Protein AF-A0A534PLH7-F1 (afdb_monomer)

Nearest PDB structures (foldseek):
  4xcm-assembly1_B  TM=9.701E-01  e=9.959E-03  Thermus thermophilus HB8
  4uz3-assembly3_C  TM=9.763E-01  e=3.240E-02  Thermus thermophilus HB8
  5c8q-assembly1_B  TM=9.639E-01  e=6.199E-02  Pyricularia oryzae
  4uz3-assembly2_B  TM=9.711E-01  e=1.186E-01  Thermus thermophilus HB8
  4xcm-assembly1_A  TM=8.291E-01  e=6.199E-02  Thermus thermophilus HB8

Sequence (311 aa):
MLLLLLAAIYSSDISDQELQLRWEKDPASLGSISLGFVDRGRVINAVQMPEGDAWICTRPHLCWGTQETVDALTAAFRAVRAQFPKSSPARLSQIGKREGGWLPPHRSHQAGRDADIGFFWKRDDNEPPPVRRSGFLDVPRTWALIRALIAVSDVQVILVDRGIQKVLRRYALRLGEDPAWVERVFGDRKPALIQHEEHHRDHLHVRFYAPRSQEMALRIQPLLPLRPEQNLALHKVRRGETLGRIARLYRSAAATIRQINHLRGSFLAAGQQLLVPLRGECATCALPPPLVVPPRLLPPPTAHVASLSTR

Secondary structure (DSSP, 8-state):
-----PPPSSSTTS-HHHHHHHHHH-GGGG--EEEEETTEEEEESPEEPPP-SSEEESSGGGBEE-HHHHHHHHHHHHHHHHH-TTSPPEEEEE-B-TTB--BTTBSS-SSS-EEEEEPPBTT-SSPPPSS--GGGB-HHHHHHHHHHHHHHS-EEEEEE-HHHHHHHHHHHHHTT--HHHHHHHH-SSSS-SEEE-TT-SSEEEEEE--HHHHHHHHHHGGGGGG-GGGGEEEEEPPTT--HHHHHHHTT--HHHHHHHTT-SSS---TT-EEEEE--SSSSS--PPPP-PPPPP-PPPPPHHHHTTS--

pLDDT: mean 87.15, std 14.46, range [31.84, 98.81]

Structure (mmCIF, N/CA/C/O backbone):
data_AF-A0A534PLH7-F1
#
_entry.id   AF-A0A534PLH7-F1
#
loop_
_atom_site.group_PDB
_atom_site.id
_atom_site.type_symbol
_atom_site.label_atom_id
_atom_site.label_alt_id
_atom_site.label_comp_id
_atom_site.label_asym_id
_atom_site.label_entity_id
_atom_site.label_seq_id
_atom_site.pdbx_PDB_ins_code
_atom_site.Cartn_x
_atom_site.Cartn_y
_atom_site.Cartn_z
_atom_site.occupancy
_atom_site.B_iso_or_equiv
_atom_site.auth_seq_id
_atom_site.auth_comp_id
_atom_site.auth_asym_id
_atom_site.auth_atom_id
_atom_site.pdbx_PDB_model_num
ATOM 1 N N . MET A 1 1 ? -33.775 6.206 2.410 1.00 31.84 1 MET A N 1
ATOM 2 C CA . MET A 1 1 ? -33.072 6.275 1.113 1.00 31.84 1 MET A CA 1
ATOM 3 C C . MET A 1 1 ? -32.375 4.939 0.934 1.00 31.84 1 MET A C 1
ATOM 5 O O . MET A 1 1 ? -31.450 4.647 1.678 1.00 31.84 1 MET A O 1
ATOM 9 N N . LEU A 1 2 ? -32.950 4.075 0.101 1.00 32.97 2 LEU A N 1
ATOM 10 C CA . LEU A 1 2 ? -32.553 2.679 -0.066 1.00 32.97 2 LEU A CA 1
ATOM 11 C C . LEU A 1 2 ? -31.164 2.657 -0.730 1.00 32.97 2 LEU A C 1
ATOM 13 O O . LEU A 1 2 ? -31.059 2.907 -1.929 1.00 32.97 2 LEU A O 1
ATOM 17 N N . LEU A 1 3 ? -30.090 2.449 0.041 1.00 38.00 3 LEU A N 1
ATOM 18 C CA . LEU A 1 3 ? -28.810 2.081 -0.558 1.00 38.00 3 LEU A CA 1
ATOM 19 C C . LEU A 1 3 ? -29.044 0.724 -1.220 1.00 38.00 3 LEU A C 1
ATOM 21 O O . LEU A 1 3 ? -29.293 -0.262 -0.529 1.00 38.00 3 LEU A O 1
ATOM 25 N N . LEU A 1 4 ? -28.996 0.685 -2.550 1.00 39.00 4 LEU A N 1
ATOM 26 C CA . LEU A 1 4 ? -28.744 -0.549 -3.279 1.00 39.00 4 LEU A CA 1
ATOM 27 C C . LEU A 1 4 ? -27.462 -1.149 -2.690 1.00 39.00 4 LEU A C 1
ATOM 29 O O . LEU A 1 4 ? -26.365 -0.650 -2.942 1.00 39.00 4 LEU A O 1
ATOM 33 N N . LEU A 1 5 ? -27.623 -2.167 -1.845 1.00 48.97 5 LEU A N 1
ATOM 34 C CA . LEU A 1 5 ? -26.553 -3.056 -1.421 1.00 48.97 5 LEU A CA 1
ATOM 35 C C . LEU A 1 5 ? -26.023 -3.710 -2.696 1.00 48.97 5 LEU A C 1
ATOM 37 O O . LEU A 1 5 ? -26.590 -4.680 -3.192 1.00 48.97 5 LEU A O 1
ATOM 41 N N . LEU A 1 6 ? -24.969 -3.133 -3.272 1.00 58.25 6 LEU A N 1
ATOM 42 C CA . LEU A 1 6 ? -24.122 -3.871 -4.196 1.00 58.25 6 LEU A CA 1
ATOM 43 C C . LEU A 1 6 ? -23.694 -5.137 -3.452 1.00 58.25 6 LEU A C 1
ATOM 45 O O . LEU A 1 6 ? -23.152 -5.046 -2.350 1.00 58.25 6 LEU A O 1
ATOM 49 N N . ALA A 1 7 ? -24.023 -6.299 -4.017 1.00 68.75 7 ALA A N 1
ATOM 50 C CA . ALA A 1 7 ? -23.641 -7.582 -3.448 1.00 68.75 7 ALA A CA 1
ATOM 51 C C . ALA A 1 7 ? -22.129 -7.597 -3.190 1.00 68.75 7 ALA A C 1
ATOM 53 O O . ALA A 1 7 ? -21.362 -7.086 -4.008 1.00 68.75 7 ALA A O 1
ATOM 54 N N . ALA A 1 8 ? -21.713 -8.168 -2.058 1.00 78.12 8 ALA A N 1
ATOM 55 C CA . ALA A 1 8 ? -20.302 -8.336 -1.736 1.00 78.12 8 ALA A CA 1
ATOM 56 C C . ALA A 1 8 ? -19.601 -9.114 -2.863 1.00 78.12 8 ALA A C 1
ATOM 58 O O . ALA A 1 8 ? -20.041 -10.201 -3.234 1.00 78.12 8 ALA A O 1
ATOM 59 N N . ILE A 1 9 ? -18.529 -8.554 -3.419 1.00 89.88 9 ILE A N 1
ATOM 60 C CA . ILE A 1 9 ? -17.740 -9.142 -4.508 1.00 89.88 9 ILE A CA 1
ATOM 61 C C . ILE A 1 9 ? -16.478 -9.792 -3.941 1.00 89.88 9 ILE A C 1
ATOM 63 O O . ILE A 1 9 ? -16.111 -10.896 -4.336 1.00 89.88 9 ILE A O 1
ATOM 67 N N . TYR A 1 10 ? -15.815 -9.116 -3.003 1.00 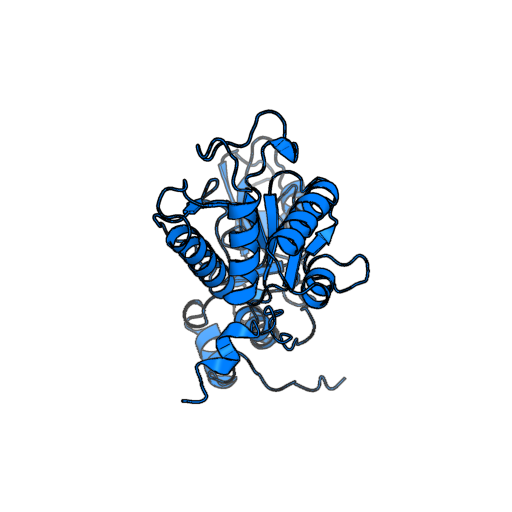93.38 10 TYR A N 1
ATOM 68 C CA . TYR A 1 10 ? -14.485 -9.478 -2.496 1.00 93.38 10 TYR A CA 1
ATOM 69 C C . TYR A 1 10 ? -14.510 -10.204 -1.144 1.00 93.38 10 TYR A C 1
ATOM 71 O O . TYR A 1 10 ? -13.478 -10.693 -0.676 1.00 93.38 10 TYR A O 1
ATOM 79 N N . SER A 1 11 ? -15.678 -10.252 -0.511 1.00 93.31 11 SER A N 1
ATOM 80 C CA . SER A 1 11 ? -15.950 -10.874 0.785 1.00 93.31 11 SER A CA 1
ATOM 81 C C . SER A 1 11 ? -17.203 -11.761 0.755 1.00 93.31 11 SER A C 1
ATOM 83 O O . SER A 1 11 ? -17.805 -12.034 1.789 1.00 93.31 11 SER A O 1
ATOM 85 N N . SER A 1 12 ? -17.624 -12.216 -0.428 1.00 92.56 12 SER A N 1
ATOM 86 C CA . SER A 1 12 ? -18.791 -13.097 -0.602 1.00 92.56 12 SER A CA 1
ATOM 87 C C . SER A 1 12 ? -18.647 -14.466 0.073 1.00 92.56 12 SER A C 1
ATOM 89 O O . SER A 1 12 ? -19.645 -15.142 0.303 1.00 92.56 12 SER A O 1
ATOM 91 N N . ASP A 1 13 ? -17.426 -14.859 0.436 1.00 94.50 13 ASP A N 1
ATOM 92 C CA . ASP A 1 13 ? -17.107 -16.076 1.187 1.00 94.50 13 ASP A CA 1
ATOM 93 C C . ASP A 1 13 ? -17.583 -16.053 2.650 1.00 94.50 13 ASP A C 1
ATOM 95 O O . ASP A 1 13 ? -17.627 -17.102 3.291 1.00 94.50 13 ASP A O 1
ATOM 99 N N . ILE A 1 14 ? -17.962 -14.887 3.187 1.00 94.50 14 ILE A N 1
ATOM 100 C CA . ILE A 1 14 ? -18.556 -14.754 4.522 1.00 94.50 14 ILE A CA 1
ATOM 101 C C . ILE A 1 14 ? -19.962 -14.158 4.413 1.00 94.50 14 ILE A C 1
ATOM 103 O O . ILE A 1 14 ? -20.141 -13.087 3.835 1.00 94.50 14 ILE A O 1
ATOM 107 N N . SER A 1 15 ? -20.971 -14.828 4.976 1.00 95.06 15 SER A N 1
ATOM 108 C CA . SER A 1 15 ? -22.346 -14.305 5.035 1.00 95.06 15 SER A CA 1
ATOM 109 C C . SER A 1 15 ? -22.459 -13.147 6.033 1.00 95.06 15 SER A C 1
ATOM 111 O O . SER A 1 15 ? -21.617 -13.009 6.916 1.00 95.06 15 SER A O 1
ATOM 113 N N . ASP A 1 16 ? -23.499 -12.314 5.939 1.00 92.81 16 ASP A N 1
ATOM 114 C CA . ASP A 1 16 ? -23.687 -11.202 6.890 1.00 92.81 16 ASP A CA 1
ATOM 115 C C . ASP A 1 16 ? -23.931 -11.687 8.329 1.00 92.81 16 ASP A C 1
ATOM 117 O O . ASP A 1 16 ? -23.465 -11.061 9.281 1.00 92.81 16 ASP A O 1
ATOM 121 N N . GLN A 1 17 ? -24.587 -12.841 8.498 1.00 95.06 17 GLN A N 1
ATOM 122 C CA . GLN A 1 17 ? -24.782 -13.461 9.811 1.00 95.06 17 GLN A CA 1
ATOM 123 C C . GLN A 1 17 ? -23.453 -13.932 10.418 1.00 95.06 17 GLN A C 1
ATOM 125 O O . GLN A 1 17 ? -23.183 -13.677 11.591 1.00 95.06 17 GLN A O 1
ATOM 130 N N . GLU A 1 18 ? -22.609 -14.594 9.623 1.00 96.62 18 GLU A N 1
ATOM 131 C CA . GLU A 1 18 ? -21.290 -15.052 10.070 1.00 96.62 18 GLU A CA 1
ATOM 132 C C . GLU A 1 18 ? -20.345 -13.871 10.329 1.00 96.62 18 GLU A C 1
ATOM 134 O O . GLU A 1 18 ? -19.607 -13.862 11.312 1.00 96.62 18 GLU A O 1
ATOM 139 N N . LEU A 1 19 ? -20.403 -12.838 9.484 1.00 95.81 19 LEU A N 1
ATOM 140 C CA . LEU A 1 19 ? -19.682 -11.582 9.668 1.00 95.81 19 LEU A CA 1
ATOM 141 C C . LEU A 1 19 ? -20.028 -10.941 11.013 1.00 95.81 19 LEU A C 1
ATOM 143 O O . LEU A 1 19 ? -19.122 -10.584 11.767 1.00 95.81 19 LEU A O 1
ATOM 147 N N . GLN A 1 20 ? -21.321 -10.825 11.329 1.00 95.38 20 GLN A N 1
ATOM 148 C CA . GLN A 1 20 ? -21.764 -10.292 12.612 1.00 95.38 20 GLN A CA 1
ATOM 149 C C . GLN A 1 20 ? -21.283 -11.159 13.778 1.00 95.38 20 GLN A C 1
ATOM 151 O O . GLN A 1 20 ? -20.716 -10.628 14.732 1.00 95.38 20 GLN A O 1
ATOM 156 N N . LEU A 1 21 ? -21.429 -12.484 13.682 1.00 96.31 21 LEU A N 1
ATOM 157 C CA . LEU A 1 21 ? -20.971 -13.413 14.715 1.00 96.31 21 LEU A CA 1
ATOM 158 C C . LEU A 1 21 ? -19.468 -13.265 14.994 1.00 96.31 21 LEU A C 1
ATOM 160 O O . LEU A 1 21 ? -19.057 -13.180 16.155 1.00 96.31 21 LEU A O 1
ATOM 164 N N . ARG A 1 22 ? -18.642 -13.203 13.944 1.00 96.50 22 ARG A N 1
ATOM 165 C CA . ARG A 1 22 ? -17.193 -12.997 14.071 1.00 96.50 22 ARG A CA 1
ATOM 166 C C . ARG A 1 22 ? -16.869 -11.616 14.612 1.00 96.50 22 ARG A C 1
ATOM 168 O O . ARG A 1 22 ? -16.046 -11.509 15.509 1.00 96.50 22 ARG A O 1
ATOM 175 N N . TRP A 1 23 ? -17.543 -10.563 14.161 1.00 94.00 23 TRP A N 1
ATOM 176 C CA . TRP A 1 23 ? -17.351 -9.223 14.718 1.00 94.00 23 TRP A CA 1
ATOM 177 C C . TRP A 1 23 ? -17.669 -9.164 16.222 1.00 94.00 23 TRP A C 1
ATOM 179 O O . TRP A 1 23 ? -16.956 -8.538 17.008 1.00 94.00 23 TRP A O 1
ATOM 189 N N . GLU A 1 24 ? -18.712 -9.859 16.663 1.00 91.81 24 GLU A N 1
ATOM 190 C CA . GLU A 1 24 ? -19.095 -9.904 18.071 1.00 91.81 24 GLU A CA 1
ATOM 191 C C . GLU A 1 24 ? -18.182 -10.791 18.915 1.00 91.81 24 GLU A C 1
ATOM 193 O O . GLU A 1 24 ? -17.938 -10.456 20.070 1.00 91.81 24 GLU A O 1
ATOM 198 N N . LYS A 1 25 ? -17.632 -11.887 18.381 1.00 94.50 25 LYS A N 1
ATOM 199 C CA . LYS A 1 25 ? -16.888 -12.877 19.184 1.00 94.50 25 LYS A CA 1
ATOM 200 C C . LYS A 1 25 ? -15.381 -12.873 18.955 1.00 94.50 25 LYS A C 1
ATOM 202 O O . LYS A 1 25 ? -14.629 -12.904 19.923 1.00 94.50 25 LYS A O 1
ATOM 207 N N . ASP A 1 26 ? -14.949 -12.786 17.705 1.00 94.88 26 ASP A N 1
ATOM 208 C CA . ASP A 1 26 ? -13.546 -12.851 17.296 1.00 94.88 26 ASP A CA 1
ATOM 209 C C . ASP A 1 26 ? -13.268 -11.934 16.084 1.00 94.88 26 ASP A C 1
ATOM 211 O O . ASP A 1 26 ? -13.144 -12.407 14.948 1.00 94.88 26 ASP A O 1
ATOM 215 N N . 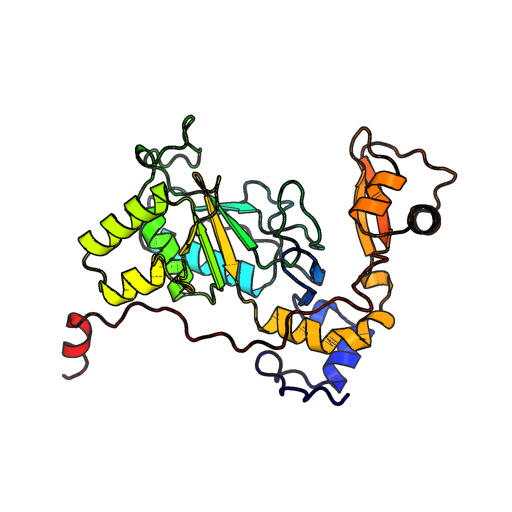PRO A 1 27 ? -13.163 -10.605 16.290 1.00 92.12 27 PRO A N 1
ATOM 216 C CA . PRO A 1 27 ? -12.892 -9.665 15.207 1.00 92.12 27 PRO A CA 1
ATOM 217 C C . PRO A 1 27 ? -11.588 -9.950 14.459 1.00 92.12 27 PRO A C 1
ATOM 219 O O . PRO A 1 27 ? -11.462 -9.546 13.305 1.00 92.12 27 PRO A O 1
ATOM 222 N N . ALA A 1 28 ? -10.608 -10.606 15.092 1.00 93.38 28 ALA A N 1
ATOM 223 C CA . ALA A 1 28 ? -9.317 -10.901 14.475 1.00 93.38 28 ALA A CA 1
ATOM 224 C C . ALA A 1 28 ? -9.461 -11.887 13.303 1.00 93.38 28 ALA A C 1
ATOM 226 O O . ALA A 1 28 ? -8.759 -11.755 12.299 1.00 93.38 28 ALA A O 1
ATOM 227 N N . SER A 1 29 ? -10.430 -12.805 13.382 1.00 95.88 29 SER A N 1
ATOM 228 C CA . SER A 1 29 ? -10.745 -13.774 12.321 1.00 95.88 29 SER A CA 1
ATOM 229 C C . SER A 1 29 ? -11.250 -13.157 11.008 1.00 95.88 29 SER A C 1
ATOM 231 O O . SER A 1 29 ? -11.294 -13.842 9.985 1.00 95.88 29 SER A O 1
ATOM 233 N N . LEU A 1 30 ? -11.627 -11.873 11.006 1.00 96.00 30 LEU A N 1
ATOM 234 C CA . LEU A 1 30 ? -12.085 -11.158 9.808 1.00 96.00 30 LEU A CA 1
ATOM 235 C C . LEU A 1 30 ? -10.931 -10.666 8.918 1.00 96.00 30 LEU A C 1
ATOM 237 O O . LEU A 1 30 ? -11.177 -10.156 7.825 1.00 96.00 30 LEU A O 1
ATOM 241 N N . GLY A 1 31 ? -9.680 -10.827 9.362 1.00 96.81 31 GLY A N 1
ATOM 242 C CA . GLY A 1 31 ? -8.509 -10.297 8.665 1.00 96.81 31 GLY A CA 1
ATOM 243 C C . GLY A 1 31 ? -8.432 -8.772 8.743 1.00 96.81 31 GLY A C 1
ATOM 244 O O . GLY A 1 31 ? -9.148 -8.140 9.524 1.00 96.81 31 GLY A O 1
ATOM 245 N N . SER A 1 32 ? -7.528 -8.171 7.967 1.00 97.81 32 SER A N 1
ATOM 246 C CA . SER A 1 32 ? -7.351 -6.717 7.964 1.00 97.81 32 SER A CA 1
ATOM 247 C C . SER A 1 32 ? -8.554 -5.987 7.375 1.00 97.81 32 SER A C 1
ATOM 249 O O . SER A 1 32 ? -9.152 -6.439 6.403 1.00 97.81 32 SER A O 1
ATOM 251 N N . ILE A 1 33 ? -8.876 -4.819 7.929 1.00 95.81 33 ILE A N 1
ATOM 252 C CA . ILE A 1 33 ? -10.022 -4.009 7.509 1.00 95.81 33 ILE A CA 1
ATOM 253 C C . ILE A 1 33 ? -9.578 -2.554 7.362 1.00 95.81 33 ILE A C 1
ATOM 255 O O . ILE A 1 33 ? -9.087 -1.948 8.316 1.00 95.81 33 ILE A O 1
ATOM 259 N N . SER A 1 34 ? -9.767 -1.983 6.171 1.00 95.00 34 SER A N 1
ATOM 260 C CA . SER A 1 34 ? -9.401 -0.601 5.829 1.00 95.00 34 SER A CA 1
ATOM 261 C C . SER A 1 34 ? -10.629 0.299 5.952 1.00 95.00 34 SER A C 1
ATOM 263 O O . SER A 1 34 ? -11.377 0.472 4.990 1.00 95.00 34 SER A O 1
ATOM 265 N N . LEU A 1 35 ? -10.826 0.906 7.119 1.00 89.31 35 LEU A N 1
ATOM 266 C CA . LEU A 1 35 ? -11.954 1.800 7.383 1.00 89.31 35 LEU A CA 1
ATOM 267 C C . LEU A 1 35 ? -11.656 3.231 6.921 1.0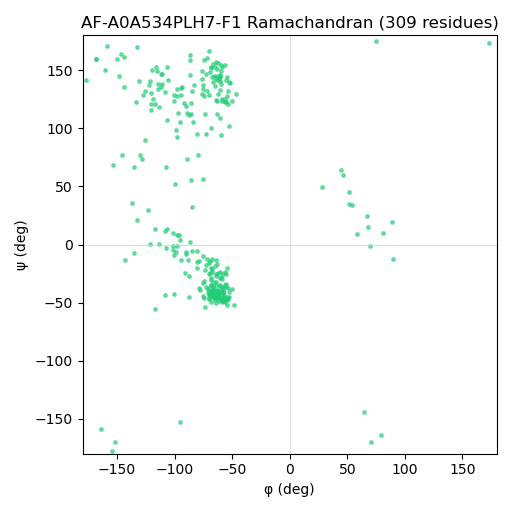0 89.31 35 LEU A C 1
ATOM 269 O O . LEU A 1 35 ? -10.636 3.816 7.290 1.00 89.31 35 LEU A O 1
ATOM 273 N N . GLY A 1 36 ? -12.602 3.820 6.191 1.00 86.75 36 GLY A N 1
ATOM 274 C CA . GLY A 1 36 ? -12.556 5.217 5.761 1.00 86.75 36 GLY A CA 1
ATOM 275 C C . GLY A 1 36 ? -11.651 5.471 4.557 1.00 86.75 36 GLY A C 1
ATOM 276 O O . GLY A 1 36 ? -11.267 4.569 3.807 1.00 86.75 36 GLY A O 1
ATOM 277 N N . PHE A 1 37 ? -11.324 6.743 4.357 1.00 87.19 37 PHE A N 1
ATOM 278 C CA . PHE A 1 37 ? -10.446 7.179 3.278 1.00 87.19 37 PHE A CA 1
ATOM 279 C C . PHE A 1 37 ? -8.978 7.108 3.701 1.00 87.19 37 PHE A C 1
ATOM 281 O O . PHE A 1 37 ? -8.631 7.174 4.875 1.00 87.19 37 PHE A O 1
ATOM 288 N N . VAL A 1 38 ? -8.080 7.054 2.724 1.00 89.38 38 VAL A N 1
ATOM 289 C CA . VAL A 1 38 ? -6.623 7.090 2.943 1.00 89.38 38 VAL A CA 1
ATOM 290 C C . VAL A 1 38 ? -6.121 8.299 3.739 1.00 89.38 38 VAL A C 1
ATOM 292 O O . VAL A 1 38 ? -5.082 8.195 4.385 1.00 89.38 38 VAL A O 1
ATOM 295 N N . ASP A 1 39 ? -6.848 9.420 3.721 1.00 84.25 39 ASP A N 1
ATOM 296 C CA . ASP A 1 39 ? -6.557 10.681 4.419 1.00 84.25 39 ASP A CA 1
ATOM 297 C C . ASP A 1 39 ? -7.478 10.955 5.626 1.00 84.25 39 ASP A C 1
ATOM 299 O O . ASP A 1 39 ? -7.315 11.957 6.331 1.00 84.25 39 ASP A O 1
ATOM 303 N N . ARG A 1 40 ? -8.452 10.074 5.873 1.00 79.88 40 ARG A N 1
ATOM 304 C CA . ARG A 1 40 ? -9.394 10.101 7.002 1.00 79.88 40 ARG A CA 1
ATOM 305 C C . ARG A 1 40 ? -9.845 8.667 7.286 1.00 79.88 40 ARG A C 1
ATOM 307 O O . ARG A 1 40 ? -10.984 8.302 7.005 1.00 79.88 40 ARG A O 1
ATOM 314 N N . GLY A 1 41 ? -8.928 7.845 7.783 1.00 85.06 41 GLY A N 1
ATOM 315 C CA . GLY A 1 41 ? -9.166 6.410 7.917 1.00 85.06 41 GLY A CA 1
ATOM 316 C C . GLY A 1 41 ? -8.336 5.756 9.005 1.00 85.06 41 GLY A C 1
ATOM 317 O O . GLY A 1 41 ? -7.616 6.421 9.747 1.00 85.06 41 GLY A O 1
ATOM 318 N N . ARG A 1 42 ? -8.478 4.443 9.125 1.00 87.69 42 ARG A N 1
ATOM 319 C CA . ARG A 1 42 ? -7.800 3.606 10.119 1.00 87.69 42 ARG A CA 1
ATOM 320 C C . ARG A 1 42 ? -7.779 2.157 9.652 1.00 87.69 42 ARG A C 1
ATOM 322 O O . ARG A 1 42 ? -8.458 1.800 8.690 1.00 87.69 42 ARG A O 1
ATOM 329 N N . VAL A 1 43 ? -7.033 1.326 10.369 1.00 91.62 43 VAL A N 1
ATOM 330 C CA . VAL A 1 43 ? -6.944 -0.110 10.090 1.00 91.62 43 VAL A CA 1
ATOM 331 C C . VAL A 1 43 ? -7.379 -0.895 11.321 1.00 91.62 43 VAL A C 1
ATOM 333 O O . VAL A 1 43 ? -7.017 -0.541 12.443 1.00 91.62 43 VAL A O 1
ATOM 336 N N . ILE A 1 44 ? -8.173 -1.943 11.118 1.00 92.38 44 ILE A N 1
ATOM 337 C CA . ILE A 1 44 ? -8.405 -3.005 12.109 1.00 92.38 44 ILE A CA 1
ATOM 338 C C . ILE A 1 44 ? -7.631 -4.232 11.647 1.00 92.38 44 ILE A C 1
ATOM 340 O O . ILE A 1 44 ? -7.564 -4.484 10.446 1.00 92.38 44 ILE A O 1
ATOM 344 N N . ASN A 1 45 ? -7.029 -4.959 12.591 1.00 95.94 45 ASN A N 1
ATOM 345 C CA . ASN A 1 45 ? -6.202 -6.139 12.324 1.00 95.94 45 ASN A CA 1
ATOM 346 C C . ASN A 1 45 ? -5.109 -5.867 11.276 1.00 95.94 45 ASN A C 1
ATOM 348 O O . ASN A 1 45 ? -4.932 -6.636 10.333 1.00 95.94 45 ASN A O 1
ATOM 352 N N . ALA A 1 46 ? -4.405 -4.736 11.403 1.00 97.12 46 ALA A N 1
ATOM 353 C CA . ALA A 1 46 ? -3.298 -4.447 10.504 1.00 97.12 46 ALA A CA 1
ATOM 354 C C . ALA A 1 46 ? -2.219 -5.526 10.608 1.00 97.12 46 ALA A C 1
ATOM 356 O O . ALA A 1 46 ? -1.903 -6.019 11.693 1.00 97.12 46 ALA A O 1
ATOM 357 N N . VAL A 1 47 ? -1.614 -5.816 9.468 1.00 98.50 47 VAL A N 1
ATOM 358 C CA . VAL A 1 47 ? -0.547 -6.791 9.306 1.00 98.50 47 VAL A CA 1
ATOM 359 C C . VAL A 1 47 ? 0.768 -6.030 9.255 1.00 98.50 47 VAL A C 1
ATOM 361 O O . VAL A 1 47 ? 0.902 -5.052 8.512 1.00 98.50 47 VAL A O 1
ATOM 364 N N . GLN A 1 48 ? 1.730 -6.441 10.079 1.00 98.31 48 GLN A N 1
ATOM 365 C CA . GLN A 1 48 ? 3.082 -5.904 10.000 1.00 98.31 48 GLN A CA 1
ATOM 366 C C . GLN A 1 48 ? 3.783 -6.507 8.787 1.00 98.31 48 GLN A C 1
ATOM 368 O O . GLN A 1 48 ? 3.688 -7.711 8.557 1.00 98.31 48 GLN A O 1
ATOM 373 N N . MET A 1 49 ? 4.511 -5.685 8.034 1.00 98.31 49 MET A N 1
ATOM 374 C CA . MET A 1 49 ? 5.395 -6.178 6.987 1.00 98.31 49 MET A CA 1
ATOM 375 C C . MET A 1 49 ? 6.378 -7.190 7.602 1.00 98.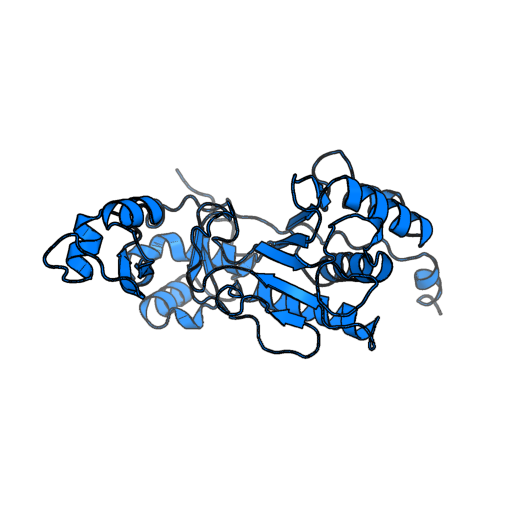31 49 MET A C 1
ATOM 377 O O . MET A 1 49 ? 7.082 -6.824 8.551 1.00 98.31 49 MET A O 1
ATOM 381 N N . PRO A 1 50 ? 6.433 -8.436 7.099 1.00 97.62 50 PRO A N 1
ATOM 382 C CA . PRO A 1 50 ? 7.314 -9.452 7.653 1.00 97.62 50 PRO A CA 1
ATOM 383 C C . PRO A 1 50 ? 8.781 -9.136 7.352 1.00 97.62 50 PRO A C 1
ATOM 385 O O . PRO A 1 50 ? 9.109 -8.295 6.507 1.00 97.62 50 PRO A O 1
ATOM 388 N N . GLU A 1 51 ? 9.678 -9.841 8.034 1.00 96.25 51 GLU A N 1
ATOM 389 C CA . GLU A 1 51 ? 11.086 -9.875 7.653 1.00 96.25 51 GLU A CA 1
ATOM 390 C C . GLU A 1 51 ? 11.264 -10.642 6.336 1.00 96.25 51 GLU A C 1
ATOM 392 O O . GLU A 1 51 ? 10.512 -11.565 6.013 1.00 96.25 51 GLU A O 1
ATOM 397 N N . GLY A 1 52 ? 12.261 -10.240 5.554 1.00 94.81 52 GLY A N 1
ATOM 398 C CA . GLY A 1 52 ? 12.578 -10.869 4.283 1.00 94.81 52 GLY A CA 1
ATOM 399 C C . GLY A 1 52 ? 13.915 -10.389 3.747 1.00 94.81 52 GLY A C 1
ATOM 400 O O . GLY A 1 52 ? 14.416 -9.335 4.122 1.00 94.81 52 GLY A O 1
ATOM 401 N N . ASP A 1 53 ? 14.493 -11.172 2.847 1.00 95.94 53 ASP A N 1
ATOM 402 C CA . ASP A 1 53 ? 15.778 -10.886 2.215 1.00 95.94 53 ASP A CA 1
ATOM 403 C C . ASP A 1 53 ? 15.660 -9.879 1.058 1.00 95.94 53 ASP A C 1
ATOM 405 O O . ASP A 1 53 ? 16.653 -9.270 0.665 1.00 95.94 53 ASP A O 1
ATOM 409 N N . ALA A 1 54 ? 14.463 -9.699 0.494 1.00 97.62 54 ALA A N 1
ATOM 410 C CA . ALA A 1 54 ? 14.214 -8.842 -0.664 1.00 97.62 54 ALA A CA 1
ATOM 411 C C . ALA A 1 54 ? 13.870 -7.382 -0.310 1.00 97.62 54 ALA A C 1
ATOM 413 O O . ALA A 1 54 ? 13.830 -6.543 -1.213 1.00 97.62 54 ALA A O 1
ATOM 414 N N . TRP A 1 55 ? 13.655 -7.045 0.967 1.00 98.06 55 TRP A N 1
ATOM 415 C CA . TRP A 1 55 ? 13.383 -5.672 1.409 1.00 98.06 55 TRP A CA 1
ATOM 416 C C . TRP A 1 55 ? 13.948 -5.361 2.797 1.00 98.06 55 TRP A C 1
ATOM 418 O O . TRP A 1 55 ? 14.266 -6.251 3.574 1.00 98.06 55 TRP A O 1
ATOM 428 N N . ILE A 1 56 ? 14.027 -4.071 3.125 1.00 97.12 56 ILE A N 1
ATOM 429 C CA . ILE A 1 56 ? 14.297 -3.570 4.475 1.00 97.12 56 ILE A CA 1
ATOM 430 C C . ILE A 1 56 ? 13.214 -2.560 4.852 1.00 97.12 56 ILE A C 1
ATOM 432 O O . ILE A 1 56 ? 12.975 -1.591 4.128 1.00 97.12 56 ILE A O 1
ATOM 436 N N . CYS A 1 57 ? 12.603 -2.757 6.021 1.00 96.88 57 CYS A N 1
ATOM 437 C CA . CYS A 1 57 ? 11.713 -1.783 6.647 1.00 96.88 57 CYS A CA 1
ATOM 438 C C . CYS A 1 57 ? 12.537 -0.764 7.439 1.00 96.88 57 CYS A C 1
ATOM 440 O O . CYS A 1 57 ? 13.014 -1.059 8.531 1.00 96.88 57 CYS A O 1
ATOM 442 N N . THR A 1 58 ? 12.691 0.456 6.929 1.00 95.00 58 THR A N 1
ATOM 443 C CA . THR A 1 58 ? 13.526 1.477 7.605 1.00 95.00 58 THR A CA 1
ATOM 444 C C . THR A 1 58 ? 12.860 2.057 8.851 1.00 95.00 58 THR A C 1
ATOM 446 O O . THR A 1 58 ? 13.532 2.573 9.743 1.00 95.00 58 THR A O 1
ATOM 449 N N . ARG A 1 59 ? 11.526 1.967 8.934 1.00 95.00 59 ARG A N 1
ATOM 450 C CA . ARG A 1 59 ? 10.732 2.350 10.106 1.00 95.00 59 ARG A CA 1
ATOM 451 C C . ARG A 1 59 ? 9.779 1.204 10.456 1.00 95.00 59 ARG A C 1
ATOM 453 O O . ARG A 1 59 ? 8.587 1.311 10.174 1.00 95.00 59 ARG A O 1
ATOM 460 N N . PRO A 1 60 ? 10.254 0.113 11.089 1.00 95.38 60 PRO A N 1
ATOM 461 C CA . PRO A 1 60 ? 9.437 -1.084 11.328 1.00 95.38 60 PRO A CA 1
ATOM 462 C C . PRO A 1 60 ? 8.128 -0.811 12.087 1.00 95.38 60 PRO A C 1
ATOM 464 O O . PRO A 1 60 ? 7.095 -1.407 11.796 1.00 95.38 60 PRO A O 1
ATOM 467 N N . HIS A 1 61 ? 8.137 0.162 13.005 1.00 94.00 61 HIS A N 1
ATOM 468 C CA . HIS A 1 61 ? 6.955 0.608 13.757 1.00 94.00 61 HIS A CA 1
ATOM 469 C C . HIS A 1 61 ? 5.881 1.312 12.901 1.00 94.00 61 HIS A C 1
ATOM 471 O O . HIS A 1 61 ? 4.773 1.529 13.383 1.00 94.00 61 HIS A O 1
ATOM 477 N N . LEU A 1 62 ? 6.196 1.676 11.653 1.00 96.56 62 LEU A N 1
ATOM 478 C CA . LEU A 1 62 ? 5.277 2.258 10.667 1.00 96.56 62 LEU A CA 1
ATOM 479 C C . LEU A 1 62 ? 5.089 1.367 9.434 1.00 96.56 62 LEU A C 1
ATOM 481 O O . LEU A 1 62 ? 4.588 1.835 8.416 1.00 96.56 62 LEU A O 1
ATOM 485 N N . CYS A 1 63 ? 5.507 0.106 9.472 1.00 98.00 63 CYS A N 1
ATOM 486 C CA . CYS A 1 63 ? 5.315 -0.821 8.359 1.00 98.00 63 CYS A CA 1
ATOM 487 C C . CYS A 1 63 ? 4.111 -1.728 8.628 1.00 98.00 63 CYS A C 1
ATOM 489 O O . CYS A 1 63 ? 4.233 -2.945 8.575 1.00 98.00 63 CYS A O 1
ATOM 491 N N . TRP A 1 64 ? 2.965 -1.124 8.954 1.00 98.44 64 TRP A N 1
ATOM 492 C CA . TRP A 1 64 ? 1.697 -1.818 9.172 1.00 98.44 64 TRP A CA 1
ATOM 493 C C . TRP A 1 64 ? 0.679 -1.419 8.107 1.00 98.44 64 TRP A C 1
ATOM 495 O O . TRP A 1 64 ? 0.509 -0.231 7.824 1.00 98.44 64 TRP A O 1
ATOM 505 N N . GLY A 1 65 ? -0.014 -2.401 7.541 1.00 98.25 65 GLY A N 1
ATOM 506 C CA . GLY A 1 65 ? -1.007 -2.181 6.495 1.00 98.25 65 GLY A CA 1
ATOM 507 C C . GLY A 1 65 ? -2.104 -3.231 6.472 1.00 98.25 65 GLY A C 1
ATOM 508 O O . GLY A 1 65 ? -2.233 -4.053 7.373 1.00 98.25 65 GLY A O 1
ATOM 509 N N . THR A 1 66 ? -2.905 -3.185 5.417 1.00 98.62 66 THR A N 1
ATOM 510 C CA . THR A 1 66 ? -3.800 -4.288 5.051 1.00 98.62 66 THR A CA 1
ATOM 511 C C . THR A 1 66 ? -2.988 -5.498 4.585 1.00 98.62 66 THR A C 1
ATOM 513 O O . THR A 1 66 ? -1.884 -5.328 4.058 1.00 98.62 66 THR A O 1
ATOM 516 N N . GLN A 1 67 ? -3.531 -6.706 4.745 1.00 98.62 67 GLN A N 1
ATOM 517 C CA . GLN A 1 67 ? -2.922 -7.943 4.253 1.00 98.62 67 GLN A CA 1
ATOM 518 C C . GLN A 1 67 ? -2.635 -7.832 2.753 1.00 98.62 67 GLN A C 1
ATOM 520 O O . GLN A 1 67 ? -1.514 -8.086 2.329 1.00 98.62 67 GLN A O 1
ATOM 525 N N . GLU A 1 68 ? -3.586 -7.317 1.964 1.00 98.44 68 GLU A N 1
ATOM 526 C CA . GLU A 1 68 ? -3.395 -7.144 0.520 1.00 98.44 68 GLU A CA 1
ATOM 527 C C . GLU A 1 68 ? -2.234 -6.196 0.185 1.00 98.44 68 GLU A C 1
ATOM 529 O O . GLU A 1 68 ? -1.522 -6.412 -0.792 1.00 98.44 68 GLU A O 1
ATOM 534 N N . THR A 1 69 ? -2.018 -5.150 0.992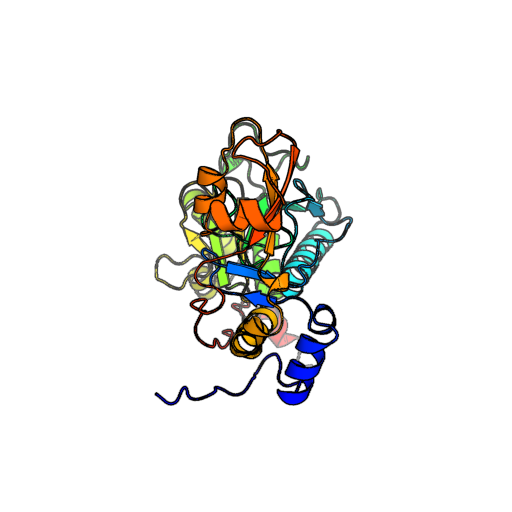 1.00 98.75 69 THR A N 1
ATOM 535 C CA . THR A 1 69 ? -0.882 -4.232 0.805 1.00 98.75 69 THR A CA 1
ATOM 536 C C . THR A 1 69 ? 0.442 -4.917 1.138 1.00 98.75 69 THR A C 1
ATOM 538 O O . THR A 1 69 ? 1.408 -4.779 0.389 1.00 98.75 69 THR A O 1
ATOM 541 N N . VAL A 1 70 ? 0.498 -5.675 2.236 1.00 98.81 70 VAL A N 1
ATOM 542 C CA . VAL A 1 70 ? 1.696 -6.429 2.637 1.00 98.81 70 VAL A CA 1
ATOM 543 C C . VAL A 1 70 ? 2.046 -7.502 1.602 1.00 98.81 70 VAL A C 1
ATOM 545 O O . VAL A 1 70 ? 3.210 -7.621 1.208 1.00 98.81 70 VAL A O 1
ATOM 548 N N . ASP A 1 71 ? 1.050 -8.229 1.101 1.00 98.75 71 ASP A N 1
ATOM 549 C CA . ASP A 1 71 ? 1.230 -9.270 0.088 1.00 98.75 71 ASP A CA 1
ATOM 550 C C . ASP A 1 71 ? 1.689 -8.677 -1.246 1.00 98.75 71 ASP A C 1
ATOM 552 O O . ASP A 1 71 ? 2.646 -9.170 -1.847 1.00 98.75 71 ASP A O 1
ATOM 556 N N . ALA A 1 72 ? 1.071 -7.571 -1.675 1.00 98.56 72 ALA A N 1
ATOM 557 C CA . ALA A 1 72 ? 1.456 -6.842 -2.880 1.00 98.56 72 ALA A CA 1
ATOM 558 C C . ALA A 1 72 ? 2.921 -6.389 -2.838 1.00 98.56 72 ALA A C 1
ATOM 560 O O . ALA A 1 72 ? 3.673 -6.612 -3.791 1.00 98.56 72 ALA A O 1
ATOM 561 N N . LEU A 1 73 ? 3.341 -5.778 -1.725 1.00 98.75 73 LEU A N 1
ATOM 562 C CA . LEU A 1 73 ? 4.719 -5.330 -1.529 1.00 98.75 73 LEU A CA 1
ATOM 563 C C . LEU A 1 73 ? 5.689 -6.514 -1.509 1.00 98.75 73 LEU A C 1
ATOM 565 O O . LEU A 1 73 ? 6.701 -6.488 -2.206 1.00 98.75 73 LEU A O 1
ATOM 569 N N . THR A 1 74 ? 5.358 -7.575 -0.772 1.00 98.75 74 THR A N 1
ATOM 570 C CA . THR A 1 74 ? 6.174 -8.794 -0.685 1.00 98.75 74 THR A CA 1
ATOM 571 C C . THR A 1 74 ? 6.387 -9.417 -2.064 1.00 98.75 74 THR A C 1
ATOM 573 O O . THR A 1 74 ? 7.522 -9.720 -2.443 1.00 98.75 74 THR A O 1
ATOM 576 N N . ALA A 1 75 ? 5.314 -9.573 -2.843 1.00 98.62 75 ALA A N 1
ATOM 577 C CA . ALA A 1 75 ? 5.373 -10.117 -4.193 1.00 98.62 75 ALA A CA 1
ATOM 578 C C . ALA A 1 75 ? 6.197 -9.223 -5.131 1.00 98.62 75 ALA A C 1
ATOM 580 O O . ALA A 1 75 ? 7.062 -9.723 -5.853 1.00 98.62 75 ALA A O 1
ATOM 581 N N . ALA A 1 76 ? 5.989 -7.902 -5.088 1.00 98.69 76 ALA A N 1
ATOM 582 C CA . ALA A 1 76 ? 6.718 -6.964 -5.935 1.00 98.69 76 ALA A CA 1
ATOM 583 C C . ALA A 1 76 ? 8.221 -6.943 -5.615 1.00 98.69 76 ALA A C 1
ATOM 585 O O . ALA A 1 76 ? 9.048 -7.003 -6.525 1.00 98.69 76 ALA A O 1
ATOM 586 N N . PHE A 1 77 ? 8.596 -6.921 -4.333 1.00 98.69 77 PHE A N 1
ATOM 587 C CA . PHE A 1 77 ? 10.000 -6.941 -3.919 1.00 98.69 77 PHE A CA 1
ATOM 588 C C . PHE A 1 77 ? 10.691 -8.254 -4.282 1.00 98.69 77 PHE A C 1
ATOM 590 O O . PHE A 1 77 ? 11.807 -8.228 -4.803 1.00 98.69 77 PHE A O 1
ATOM 597 N N . ARG A 1 78 ? 10.021 -9.398 -4.095 1.00 98.44 78 ARG A N 1
ATOM 598 C CA . ARG A 1 78 ? 10.545 -10.702 -4.529 1.00 98.44 78 ARG A CA 1
ATOM 599 C C . ARG A 1 78 ? 10.722 -10.778 -6.043 1.00 98.44 78 ARG A C 1
ATOM 601 O O . ARG A 1 78 ? 11.741 -11.291 -6.494 1.00 98.44 78 ARG A O 1
ATOM 608 N N . ALA A 1 79 ? 9.794 -10.224 -6.823 1.00 98.19 79 ALA A N 1
ATOM 609 C CA . ALA A 1 79 ? 9.921 -10.172 -8.278 1.00 98.19 79 ALA A CA 1
ATOM 610 C C . ALA A 1 79 ? 11.148 -9.354 -8.720 1.00 98.19 79 ALA A C 1
ATOM 612 O O . ALA A 1 79 ? 11.904 -9.793 -9.587 1.00 98.19 79 ALA A O 1
ATOM 613 N N . VAL A 1 80 ? 11.405 -8.206 -8.081 1.00 98.00 80 VAL A N 1
ATOM 614 C CA . VAL A 1 80 ? 12.617 -7.413 -8.352 1.00 98.00 80 VAL A CA 1
ATOM 615 C C . VAL A 1 80 ? 13.877 -8.166 -7.929 1.00 98.00 80 VAL A C 1
ATOM 617 O O . VAL A 1 80 ? 14.827 -8.228 -8.703 1.00 98.00 80 VAL A O 1
ATOM 620 N N . ARG A 1 81 ? 13.894 -8.782 -6.739 1.00 97.38 81 ARG A N 1
ATOM 621 C CA . ARG A 1 81 ? 15.023 -9.601 -6.264 1.00 97.38 81 ARG A CA 1
ATOM 622 C C . ARG A 1 81 ? 15.324 -10.757 -7.219 1.00 97.38 81 ARG A C 1
ATOM 624 O O . ARG A 1 81 ? 16.491 -11.011 -7.490 1.00 97.38 81 ARG A O 1
ATOM 631 N N . ALA A 1 82 ? 14.303 -11.422 -7.755 1.00 97.56 82 ALA A N 1
ATOM 632 C CA . ALA A 1 82 ? 14.478 -12.494 -8.730 1.00 97.56 82 ALA A CA 1
ATOM 633 C C . ALA A 1 82 ? 15.120 -11.989 -10.034 1.00 97.56 82 ALA A C 1
ATOM 635 O O . ALA A 1 82 ? 15.990 -12.655 -10.589 1.00 97.56 82 ALA A O 1
ATOM 636 N N . GLN A 1 83 ? 14.738 -10.795 -10.497 1.00 97.44 83 GLN A N 1
ATOM 637 C CA . GLN A 1 83 ? 15.329 -10.180 -11.689 1.00 97.44 83 GLN A CA 1
ATOM 638 C C . GLN A 1 83 ? 16.741 -9.621 -11.439 1.00 97.44 83 GLN A C 1
ATOM 640 O O . GLN A 1 83 ? 17.581 -9.638 -12.337 1.00 97.44 83 GLN A O 1
ATOM 645 N N . PHE A 1 84 ? 17.021 -9.153 -10.220 1.00 97.38 84 PHE A N 1
ATOM 646 C CA . PHE A 1 84 ? 18.310 -8.590 -9.816 1.00 97.38 84 PHE A CA 1
ATOM 647 C C . PHE A 1 84 ? 18.831 -9.253 -8.526 1.00 97.38 84 PHE A C 1
ATOM 649 O O . PHE A 1 84 ? 18.852 -8.611 -7.469 1.00 97.38 84 PHE A O 1
ATOM 656 N N . PRO A 1 85 ? 19.316 -10.512 -8.586 1.00 96.25 85 PRO A N 1
ATOM 657 C CA . PRO A 1 85 ? 19.701 -11.271 -7.390 1.00 96.25 85 PRO A CA 1
ATOM 658 C C . PRO A 1 85 ? 20.814 -10.620 -6.565 1.00 96.25 85 PRO A C 1
ATOM 660 O O . PRO A 1 85 ? 20.868 -10.795 -5.353 1.00 96.25 85 PRO A O 1
ATOM 663 N N . LYS A 1 86 ? 21.687 -9.846 -7.223 1.00 94.31 86 LYS A N 1
ATOM 664 C CA . LYS A 1 86 ? 22.821 -9.145 -6.602 1.00 94.31 86 LYS A CA 1
ATOM 665 C C . LYS A 1 86 ? 22.496 -7.734 -6.103 1.00 94.31 86 LYS A C 1
ATOM 667 O O . LYS A 1 86 ? 23.369 -7.123 -5.505 1.00 94.31 86 LYS A O 1
ATOM 672 N N . SER A 1 87 ? 21.297 -7.210 -6.379 1.00 93.81 87 SER A N 1
ATOM 673 C CA . SER A 1 87 ? 20.901 -5.869 -5.923 1.00 93.81 87 SER A CA 1
ATOM 674 C C . SER A 1 87 ? 20.890 -5.813 -4.397 1.00 93.81 87 SER A C 1
ATOM 676 O O . SER A 1 87 ? 20.630 -6.824 -3.749 1.00 93.81 87 SER A O 1
ATOM 678 N N . SER A 1 88 ? 21.036 -4.646 -3.786 1.00 95.31 88 SER A N 1
ATOM 679 C CA . SER A 1 88 ? 20.596 -4.491 -2.400 1.00 95.31 88 SER A CA 1
ATOM 680 C C . SER A 1 88 ? 19.062 -4.612 -2.290 1.00 95.31 88 SER A C 1
ATOM 682 O O . SER A 1 88 ? 18.359 -4.431 -3.296 1.00 95.31 88 SER A O 1
ATOM 684 N N . PRO A 1 89 ? 18.518 -4.990 -1.112 1.00 97.00 89 PRO A N 1
ATOM 685 C CA . PRO A 1 89 ? 17.076 -5.151 -0.908 1.00 97.00 89 PRO A CA 1
ATOM 686 C C . PRO A 1 89 ? 16.289 -3.861 -1.182 1.00 97.00 89 PRO A C 1
ATOM 688 O O . PRO A 1 89 ? 16.796 -2.766 -0.952 1.00 97.00 89 PRO A O 1
ATOM 691 N N . ALA A 1 90 ? 15.021 -3.967 -1.579 1.00 97.69 90 ALA A N 1
ATOM 692 C CA . ALA A 1 90 ? 14.147 -2.804 -1.719 1.00 97.69 90 ALA A CA 1
ATOM 693 C C . ALA A 1 90 ? 13.971 -2.061 -0.382 1.00 97.69 90 ALA A C 1
ATOM 695 O O . ALA A 1 90 ? 13.816 -2.671 0.677 1.00 97.69 90 ALA A O 1
ATOM 696 N N . ARG A 1 91 ? 13.949 -0.728 -0.410 1.00 97.50 91 ARG A N 1
ATOM 697 C CA . ARG A 1 91 ? 13.807 0.083 0.803 1.00 97.50 91 ARG A CA 1
ATOM 698 C C . ARG A 1 91 ? 12.348 0.470 1.023 1.00 97.50 91 ARG A C 1
ATOM 700 O O . ARG A 1 91 ? 11.845 1.372 0.359 1.00 97.50 91 ARG A O 1
ATOM 707 N N . LEU A 1 92 ? 11.679 -0.165 1.981 1.00 97.88 92 LEU A N 1
ATOM 708 C CA . LEU A 1 92 ? 10.344 0.236 2.421 1.00 97.88 92 LEU A CA 1
ATOM 709 C C . LEU A 1 92 ? 10.479 1.263 3.551 1.00 97.88 92 LEU A C 1
ATOM 711 O O . LEU A 1 92 ? 10.973 0.967 4.645 1.00 97.88 92 LEU A O 1
ATOM 715 N N . SER A 1 93 ? 10.068 2.500 3.281 1.00 94.69 93 SER A N 1
ATOM 716 C CA . SER A 1 93 ? 10.127 3.573 4.271 1.00 94.69 93 SER A CA 1
ATOM 717 C C . SER A 1 93 ? 9.049 3.395 5.331 1.00 94.69 93 SER A C 1
ATOM 719 O O . SER A 1 93 ? 9.350 3.374 6.524 1.00 94.69 93 SER A O 1
ATOM 721 N N . GLN A 1 94 ? 7.799 3.267 4.890 1.00 96.50 94 GLN A N 1
ATOM 722 C CA . GLN A 1 94 ? 6.627 3.153 5.754 1.00 96.50 94 GLN A CA 1
ATOM 723 C C . GLN A 1 94 ? 5.394 2.725 4.951 1.00 96.50 94 GLN A C 1
ATOM 725 O O . GLN A 1 94 ? 5.332 2.928 3.741 1.00 96.50 94 GLN A O 1
ATOM 730 N N . ILE A 1 95 ? 4.403 2.183 5.654 1.00 98.19 95 ILE A N 1
ATOM 731 C CA . ILE A 1 95 ? 3.044 1.910 5.169 1.00 98.19 95 ILE A CA 1
ATOM 732 C C . ILE A 1 95 ? 2.047 2.750 5.979 1.00 98.19 95 ILE A C 1
ATOM 734 O O . ILE A 1 95 ? 1.302 3.561 5.442 1.00 98.19 95 ILE A O 1
ATOM 738 N N . GLY A 1 96 ? 2.074 2.606 7.301 1.00 95.75 96 GLY A N 1
ATOM 739 C CA . GLY A 1 96 ? 1.134 3.217 8.227 1.00 95.75 96 GLY A CA 1
ATOM 740 C C . GLY A 1 96 ? 1.352 2.714 9.654 1.00 95.75 96 GLY A C 1
ATOM 741 O O . GLY A 1 96 ? 2.161 1.823 9.917 1.00 95.75 96 GLY A O 1
ATOM 742 N N . LYS A 1 97 ? 0.641 3.312 10.611 1.00 92.69 97 LYS A N 1
ATOM 743 C CA . LYS A 1 97 ? 0.624 2.826 12.002 1.00 92.69 97 LYS A CA 1
ATOM 744 C C . LYS A 1 97 ? -0.218 1.553 12.105 1.00 92.69 97 LYS A C 1
ATOM 746 O O . LYS A 1 97 ? -1.119 1.357 11.294 1.00 92.69 97 LYS A O 1
ATOM 751 N N . ARG A 1 98 ? 0.007 0.755 13.152 1.00 91.50 98 ARG A N 1
ATOM 752 C CA . ARG A 1 98 ? -0.765 -0.466 13.439 1.00 91.50 98 ARG A CA 1
ATOM 753 C C . ARG A 1 98 ? -2.278 -0.232 13.472 1.00 91.50 98 ARG A C 1
ATOM 755 O O . ARG A 1 98 ? -3.031 -1.013 12.917 1.00 91.50 98 ARG A O 1
ATOM 762 N N . GLU A 1 99 ? -2.732 0.868 14.054 1.00 87.19 99 GLU A N 1
ATOM 763 C CA . GLU A 1 99 ? -4.156 1.230 14.092 1.00 87.19 99 GLU A CA 1
ATOM 764 C C . GLU A 1 99 ? -4.551 2.191 12.950 1.00 87.19 99 GLU A C 1
ATOM 766 O O . GLU A 1 99 ? -5.679 2.678 12.885 1.00 87.19 99 GLU A O 1
ATOM 771 N N . GLY A 1 100 ? -3.626 2.511 12.039 1.00 89.12 100 GLY A N 1
ATOM 772 C CA . GLY A 1 100 ? -3.808 3.540 11.020 1.00 89.12 100 GLY A CA 1
ATOM 773 C C . GLY A 1 100 ? -3.953 4.955 11.603 1.00 89.12 100 GLY A C 1
ATOM 774 O O . GLY A 1 100 ? -3.302 5.327 12.589 1.00 89.12 100 GLY A O 1
ATOM 775 N N . GLY A 1 101 ? -4.792 5.785 10.985 1.00 83.81 101 GLY A N 1
ATOM 776 C CA . GLY A 1 101 ? -5.009 7.177 11.385 1.00 83.81 101 GLY A CA 1
ATOM 777 C C . GLY A 1 101 ? -3.871 8.118 10.996 1.00 83.81 101 GLY A C 1
ATOM 778 O O . GLY A 1 101 ? -2.819 7.697 10.518 1.00 83.81 101 GLY A O 1
ATOM 779 N N . TRP A 1 102 ? -4.071 9.415 11.242 1.00 82.31 102 TRP A N 1
ATOM 780 C CA . TRP A 1 102 ? -3.157 10.466 10.785 1.00 82.31 102 TRP A CA 1
ATOM 781 C C . TRP A 1 102 ? -1.699 10.231 11.196 1.00 82.31 102 TRP A C 1
ATOM 783 O O . TRP A 1 102 ? -1.402 9.931 12.361 1.00 82.31 102 TRP A O 1
ATOM 793 N N . LEU A 1 103 ? -0.800 10.379 10.222 1.00 78.94 103 LEU A N 1
ATOM 794 C CA . LEU A 1 103 ? 0.638 10.169 10.341 1.00 78.94 103 LEU A CA 1
ATOM 795 C C . LEU A 1 103 ? 1.374 11.435 9.875 1.00 78.94 103 LEU A C 1
ATOM 797 O O . LEU A 1 103 ? 1.700 11.551 8.701 1.00 78.94 103 LEU A O 1
ATOM 801 N N . PRO A 1 104 ? 1.659 12.401 10.762 1.00 75.44 104 PRO A N 1
ATOM 802 C CA . PRO A 1 104 ? 2.348 13.621 10.358 1.00 75.44 104 PRO A CA 1
ATOM 803 C C . PRO A 1 104 ? 3.770 13.333 9.837 1.00 75.44 104 PRO A C 1
ATOM 805 O O . PRO A 1 104 ? 4.464 12.498 10.427 1.00 75.44 104 PRO A O 1
ATOM 808 N N . PRO A 1 105 ? 4.233 14.047 8.789 1.00 83.56 105 PRO A N 1
ATOM 809 C CA . PRO A 1 105 ? 3.549 15.143 8.084 1.00 83.56 105 PRO A CA 1
ATOM 810 C C . PRO A 1 105 ? 2.609 14.688 6.947 1.00 83.56 105 PRO A C 1
ATOM 812 O O . PRO A 1 105 ? 2.030 15.530 6.263 1.00 83.56 105 PRO A O 1
ATOM 815 N N . HIS A 1 106 ? 2.458 13.382 6.727 1.00 84.31 106 HIS A N 1
ATOM 816 C CA . HIS A 1 106 ? 1.692 12.815 5.620 1.00 84.31 106 HIS A CA 1
ATOM 817 C C . HIS A 1 106 ? 0.195 13.116 5.762 1.00 84.31 106 HIS A C 1
ATOM 819 O O . HIS A 1 106 ? -0.385 13.072 6.852 1.00 84.31 106 HIS A O 1
ATOM 825 N N . ARG A 1 107 ? -0.447 13.427 4.631 1.00 86.00 107 ARG A N 1
ATOM 826 C CA . ARG A 1 107 ? -1.908 13.587 4.566 1.00 86.00 107 ARG A CA 1
ATOM 827 C C . ARG A 1 107 ? -2.610 12.225 4.511 1.00 86.00 107 ARG A C 1
ATOM 829 O O . ARG A 1 107 ? -3.649 12.066 5.146 1.00 86.00 107 ARG A O 1
ATOM 836 N N . SER A 1 108 ? -2.026 11.259 3.798 1.00 91.25 108 SER A N 1
ATOM 837 C CA . SER A 1 108 ? -2.508 9.881 3.610 1.00 91.25 108 SER A CA 1
ATOM 838 C C . SER A 1 108 ? -1.870 8.887 4.609 1.00 91.25 108 SER A C 1
ATOM 840 O O . SER A 1 108 ? -1.516 9.300 5.715 1.00 91.25 108 SER A O 1
ATOM 842 N N . HIS A 1 109 ? -1.742 7.594 4.264 1.00 95.06 109 HIS A N 1
ATOM 843 C CA . HIS A 1 109 ? -1.221 6.501 5.116 1.00 95.06 109 HIS A CA 1
ATOM 844 C C . HIS A 1 109 ? -2.102 6.124 6.308 1.00 95.06 109 HIS A C 1
ATOM 846 O O . HIS A 1 109 ? -1.672 5.425 7.228 1.00 95.06 109 HIS A O 1
ATOM 852 N N . GLN A 1 110 ? -3.358 6.564 6.308 1.00 92.44 110 GLN A N 1
ATOM 853 C CA . GLN A 1 110 ? -4.232 6.358 7.457 1.00 92.44 110 GLN A CA 1
ATOM 854 C C . GLN A 1 110 ? -4.971 5.023 7.403 1.00 92.44 110 GLN A C 1
ATOM 856 O O . GLN A 1 110 ? -5.294 4.476 8.448 1.00 92.44 110 GLN A O 1
ATOM 861 N N . ALA A 1 111 ? -5.218 4.486 6.207 1.00 93.12 111 ALA A N 1
ATOM 862 C CA . ALA A 1 111 ? -6.058 3.304 6.005 1.00 93.12 111 ALA A CA 1
ATOM 863 C C . ALA A 1 111 ? -5.266 2.029 5.650 1.00 93.12 111 ALA A C 1
ATOM 865 O O . ALA A 1 111 ? -5.852 1.051 5.202 1.00 93.12 111 ALA A O 1
ATOM 866 N N . GLY A 1 112 ? -3.935 2.024 5.817 1.00 97.00 112 GLY A N 1
ATOM 867 C CA . GLY A 1 112 ? -3.103 0.834 5.568 1.00 97.00 112 GLY A CA 1
ATOM 868 C C . GLY A 1 112 ? -3.039 0.398 4.102 1.00 97.00 112 GLY A C 1
ATOM 869 O O . GLY A 1 112 ? -2.831 -0.782 3.825 1.00 97.00 112 GLY A O 1
ATOM 870 N N . ARG A 1 113 ? -3.268 1.341 3.183 1.00 97.62 113 ARG A N 1
ATOM 871 C CA . ARG A 1 113 ? -3.295 1.131 1.727 1.00 97.62 113 ARG A CA 1
ATOM 872 C C . ARG A 1 113 ? -2.277 1.976 0.968 1.00 97.62 113 ARG A C 1
ATOM 874 O O . ARG A 1 113 ? -2.253 1.919 -0.254 1.00 97.62 113 ARG A O 1
ATOM 881 N N . ASP A 1 114 ? -1.484 2.789 1.660 1.00 98.31 114 ASP A N 1
ATOM 882 C CA . ASP A 1 114 ? -0.410 3.587 1.066 1.00 98.31 114 ASP A CA 1
ATOM 883 C C . ASP A 1 114 ? 0.945 3.048 1.539 1.00 98.31 114 ASP A C 1
ATOM 885 O O . ASP A 1 114 ? 1.053 2.605 2.679 1.00 98.31 114 ASP A O 1
ATOM 889 N N . ALA A 1 115 ? 1.976 3.119 0.704 1.00 98.38 115 ALA A N 1
ATOM 890 C CA . ALA A 1 115 ? 3.340 2.750 1.058 1.00 98.38 115 ALA A CA 1
ATOM 891 C C . ALA A 1 115 ? 4.357 3.675 0.385 1.00 98.38 115 ALA A C 1
ATOM 893 O O . ALA A 1 115 ? 4.272 3.927 -0.815 1.00 98.38 115 ALA A O 1
ATOM 894 N N . ASP A 1 116 ? 5.349 4.119 1.153 1.00 98.06 116 ASP A N 1
ATOM 895 C CA . ASP A 1 116 ? 6.483 4.890 0.649 1.00 98.06 116 ASP A CA 1
ATOM 896 C C . ASP A 1 116 ? 7.658 3.950 0.404 1.00 98.06 116 ASP A C 1
ATOM 898 O O . ASP A 1 116 ? 8.241 3.401 1.344 1.00 98.06 116 ASP A O 1
ATOM 902 N N . ILE A 1 117 ? 8.027 3.777 -0.861 1.00 98.06 117 ILE A N 1
ATOM 903 C CA . ILE A 1 117 ? 9.096 2.873 -1.284 1.00 98.06 117 ILE A CA 1
ATOM 904 C C . ILE A 1 117 ? 10.240 3.702 -1.858 1.00 98.06 117 ILE A C 1
ATOM 906 O O . ILE A 1 117 ? 10.065 4.412 -2.845 1.00 98.06 117 ILE A O 1
ATOM 910 N N . GLY A 1 118 ? 11.422 3.627 -1.251 1.00 95.75 118 GLY A N 1
ATOM 911 C CA . GLY A 1 118 ? 12.607 4.313 -1.757 1.00 95.75 118 GLY A CA 1
ATOM 912 C C . GLY A 1 118 ? 12.978 3.834 -3.160 1.00 95.75 118 GLY A C 1
ATOM 913 O O . GLY A 1 118 ? 12.806 2.662 -3.496 1.00 95.75 118 GLY A O 1
ATOM 914 N N . PHE A 1 119 ? 13.508 4.737 -3.984 1.00 95.88 119 PHE A N 1
ATOM 915 C CA . PHE A 1 119 ? 14.062 4.331 -5.272 1.00 95.88 119 PHE A CA 1
ATOM 916 C C . PHE A 1 119 ? 15.277 3.415 -5.106 1.00 95.88 119 PHE A C 1
ATOM 918 O O . PHE A 1 119 ? 15.985 3.477 -4.099 1.00 95.88 119 PHE A O 1
ATOM 925 N N . PHE A 1 120 ? 15.566 2.631 -6.144 1.00 95.81 120 PHE A N 1
ATOM 926 C CA . PHE A 1 120 ? 16.876 2.008 -6.267 1.00 95.81 120 PHE A CA 1
ATOM 927 C C . PHE A 1 120 ? 17.894 3.057 -6.713 1.00 95.81 120 PHE A C 1
ATOM 929 O O . PHE A 1 120 ? 17.651 3.834 -7.641 1.00 95.81 120 PHE A O 1
ATOM 936 N N . TRP A 1 121 ? 19.049 3.076 -6.057 1.00 94.25 121 TRP A N 1
ATOM 937 C CA . TRP A 1 121 ? 20.132 4.015 -6.341 1.00 94.25 121 TRP A CA 1
ATOM 938 C C . TRP A 1 121 ? 21.319 3.288 -6.961 1.00 94.25 121 TRP A C 1
ATOM 940 O O . TRP A 1 121 ? 21.614 2.150 -6.604 1.00 94.25 121 TRP A O 1
ATOM 950 N N . LYS A 1 122 ? 22.048 3.964 -7.855 1.00 93.19 122 LYS A N 1
ATOM 951 C CA . LYS A 1 122 ? 23.203 3.380 -8.565 1.00 93.19 122 LYS A CA 1
ATOM 952 C C . LYS A 1 122 ? 24.319 2.869 -7.648 1.00 93.19 122 LYS A C 1
ATOM 954 O O . LYS A 1 122 ? 25.016 1.943 -8.031 1.00 93.19 122 LYS A O 1
ATOM 959 N N . ARG A 1 123 ? 24.494 3.483 -6.470 1.00 90.75 123 ARG A N 1
ATOM 960 C CA . ARG A 1 123 ? 25.480 3.057 -5.458 1.00 90.75 123 ARG A CA 1
ATOM 961 C C . ARG A 1 123 ? 25.149 1.703 -4.835 1.00 90.75 123 ARG A C 1
ATOM 963 O O . ARG A 1 123 ? 26.052 1.041 -4.350 1.00 90.75 123 ARG A O 1
ATOM 970 N N . ASP A 1 124 ? 23.873 1.329 -4.871 1.00 91.19 124 ASP A N 1
ATOM 971 C CA . ASP A 1 124 ? 23.362 0.049 -4.392 1.00 91.19 124 ASP A CA 1
ATOM 972 C C . ASP A 1 124 ? 23.731 -0.300 -2.941 1.00 91.19 124 ASP A C 1
ATOM 974 O O . ASP A 1 124 ? 23.921 -1.457 -2.596 1.00 91.19 124 ASP A O 1
ATOM 978 N N . ASP A 1 125 ? 23.816 0.707 -2.074 1.00 88.19 125 ASP A N 1
ATOM 979 C CA . ASP A 1 125 ? 24.160 0.592 -0.651 1.00 88.19 125 ASP A CA 1
ATOM 980 C C . ASP A 1 125 ? 22.953 0.838 0.273 1.00 88.19 125 ASP A C 1
ATOM 982 O O . ASP A 1 125 ? 23.107 0.994 1.480 1.00 88.19 125 ASP A O 1
ATOM 986 N N . ASN A 1 126 ? 21.742 0.886 -0.293 1.00 84.69 126 ASN A N 1
ATOM 987 C CA . ASN A 1 126 ? 20.477 1.202 0.384 1.00 84.69 126 ASN A CA 1
ATOM 988 C C . ASN A 1 126 ? 20.397 2.569 1.075 1.00 84.69 126 ASN A C 1
ATOM 990 O O . ASN A 1 126 ? 19.376 2.884 1.698 1.00 84.69 126 ASN A O 1
ATOM 994 N N . GLU A 1 127 ? 21.390 3.428 0.867 1.00 84.12 127 GLU A N 1
ATOM 995 C CA . GLU A 1 127 ? 21.395 4.793 1.365 1.00 84.12 127 GLU A CA 1
ATOM 996 C C . GLU A 1 127 ? 20.942 5.770 0.268 1.00 84.12 127 GLU A C 1
ATOM 998 O O . GLU A 1 127 ? 21.375 5.685 -0.887 1.00 84.12 127 GLU A O 1
ATOM 1003 N N . PRO A 1 128 ? 20.038 6.720 0.575 1.00 81.31 128 PRO A N 1
ATOM 1004 C CA . PRO A 1 128 ? 19.688 7.754 -0.382 1.00 81.31 128 PRO A CA 1
ATOM 1005 C C . PRO A 1 128 ? 20.904 8.657 -0.643 1.00 81.31 128 PRO A C 1
ATOM 1007 O O . PRO A 1 128 ? 21.661 8.967 0.280 1.00 81.31 128 PRO A O 1
ATOM 1010 N N . PRO A 1 129 ? 21.088 9.154 -1.878 1.00 81.44 129 PRO A N 1
ATOM 1011 C CA . PRO A 1 129 ? 22.175 10.074 -2.168 1.00 81.44 129 PRO A CA 1
ATOM 1012 C C . PRO A 1 129 ? 21.999 11.379 -1.371 1.00 81.44 129 PRO A C 1
ATOM 1014 O O . PRO A 1 129 ? 20.863 11.813 -1.142 1.00 81.44 129 PRO A O 1
ATOM 1017 N N . PRO A 1 130 ? 23.104 12.068 -1.026 1.00 77.50 130 PRO A N 1
ATOM 1018 C CA . PRO A 1 130 ? 23.050 13.344 -0.307 1.00 77.50 130 PRO A CA 1
ATOM 1019 C C . PRO A 1 130 ? 22.269 14.410 -1.087 1.00 77.50 130 PRO A C 1
ATOM 1021 O O . PRO A 1 130 ? 21.647 15.289 -0.497 1.00 77.50 130 PRO A O 1
ATOM 1024 N N . VAL A 1 131 ? 22.246 14.303 -2.422 1.00 75.75 131 VAL A N 1
ATOM 1025 C CA . VAL A 1 131 ? 21.428 15.143 -3.298 1.00 75.75 131 VAL A CA 1
ATOM 1026 C C . VAL A 1 131 ? 20.477 14.265 -4.112 1.00 75.75 131 VAL A C 1
ATOM 1028 O O . VAL A 1 131 ? 20.893 13.483 -4.965 1.00 75.75 131 VAL A O 1
ATOM 1031 N N . ARG A 1 132 ? 19.173 14.435 -3.881 1.00 73.19 132 ARG A N 1
ATOM 1032 C CA . ARG A 1 132 ? 18.089 13.657 -4.505 1.00 73.19 132 ARG A CA 1
ATOM 1033 C C . ARG A 1 132 ? 17.790 14.165 -5.920 1.00 73.19 132 ARG A C 1
ATOM 1035 O O . ARG A 1 132 ? 16.846 14.920 -6.149 1.00 73.19 132 ARG A O 1
ATOM 1042 N N . ARG A 1 133 ? 18.661 13.799 -6.865 1.00 72.81 133 ARG A N 1
ATOM 1043 C CA . ARG A 1 133 ? 18.561 14.110 -8.304 1.00 72.81 133 ARG A CA 1
ATOM 1044 C C . ARG A 1 133 ? 18.381 12.835 -9.122 1.00 72.81 133 ARG A C 1
ATOM 1046 O O . ARG A 1 133 ? 18.955 11.797 -8.800 1.00 72.81 133 ARG A O 1
ATOM 1053 N N . SER A 1 134 ? 17.683 12.952 -10.252 1.00 76.19 134 SER A N 1
ATOM 1054 C CA . SER A 1 134 ? 17.442 11.845 -11.191 1.00 76.19 134 SER A CA 1
ATOM 1055 C C . SER A 1 134 ? 18.717 11.165 -11.708 1.00 76.19 134 SER A C 1
ATOM 1057 O O . SER A 1 134 ? 18.669 10.003 -12.090 1.00 76.19 134 SER A O 1
ATOM 1059 N N . GLY A 1 135 ? 19.868 11.845 -11.693 1.00 81.56 135 GLY A N 1
ATOM 1060 C CA . GLY A 1 135 ? 21.152 11.269 -12.111 1.00 81.56 135 GLY A CA 1
ATOM 1061 C C . GLY A 1 135 ? 21.653 10.108 -11.239 1.00 81.56 135 GLY A C 1
ATOM 1062 O O . GLY A 1 135 ? 22.390 9.258 -11.742 1.00 81.56 135 GLY A O 1
ATOM 1063 N N . PHE A 1 136 ? 21.233 10.041 -9.971 1.00 87.25 136 PHE A N 1
ATOM 1064 C CA . PHE A 1 136 ? 21.602 8.967 -9.037 1.00 87.25 136 PHE A CA 1
ATOM 1065 C C . PHE A 1 136 ? 20.652 7.768 -9.084 1.00 87.25 136 PHE A C 1
ATOM 1067 O O . PHE A 1 136 ? 20.983 6.706 -8.553 1.00 87.25 136 PHE A O 1
ATOM 1074 N N . LEU A 1 137 ? 19.491 7.938 -9.721 1.00 93.56 137 LEU A N 1
ATOM 1075 C CA . LEU A 1 137 ? 18.471 6.909 -9.859 1.00 93.56 137 LEU A CA 1
ATOM 1076 C C . LEU A 1 137 ? 19.020 5.719 -10.649 1.00 93.56 137 LEU A C 1
ATOM 1078 O O . LEU A 1 137 ? 19.541 5.885 -11.758 1.00 93.56 137 LEU A O 1
ATOM 1082 N N . ASP A 1 138 ? 18.851 4.517 -10.110 1.00 96.06 138 ASP A N 1
ATOM 1083 C CA . ASP A 1 138 ? 18.943 3.298 -10.898 1.00 96.06 138 ASP A CA 1
ATOM 1084 C C . ASP A 1 138 ? 17.613 3.093 -11.626 1.00 96.06 138 ASP A C 1
ATOM 1086 O O . ASP A 1 138 ? 16.620 2.607 -11.074 1.00 96.06 138 ASP A O 1
ATOM 1090 N N . VAL A 1 139 ? 17.583 3.573 -12.868 1.00 97.00 139 VAL A N 1
ATOM 1091 C CA . VAL A 1 139 ? 16.379 3.568 -13.698 1.00 97.00 139 VAL A CA 1
ATOM 1092 C C . VAL A 1 139 ? 15.921 2.140 -14.028 1.00 97.00 139 VAL A C 1
ATOM 1094 O O . VAL A 1 139 ? 14.728 1.894 -13.861 1.00 97.00 139 VAL A O 1
ATOM 1097 N N . PRO A 1 140 ? 16.800 1.191 -14.425 1.00 97.56 140 PRO A N 1
ATOM 1098 C CA . PRO A 1 140 ? 16.404 -0.200 -14.652 1.00 97.56 140 PRO A CA 1
ATOM 1099 C C . PRO A 1 140 ? 15.708 -0.856 -13.456 1.00 97.56 140 PRO A C 1
ATOM 1101 O O . PRO A 1 140 ? 14.598 -1.366 -13.606 1.00 97.56 140 PRO A O 1
ATOM 1104 N N . ARG A 1 141 ? 16.308 -0.804 -12.260 1.00 97.69 141 ARG A N 1
ATOM 1105 C CA . ARG A 1 141 ? 15.745 -1.465 -11.071 1.00 97.69 141 ARG A CA 1
ATOM 1106 C C . ARG A 1 141 ? 14.490 -0.769 -10.558 1.00 97.69 141 ARG A C 1
ATOM 1108 O O . ARG A 1 141 ? 13.523 -1.426 -10.180 1.00 97.69 141 ARG A O 1
ATOM 1115 N N . THR A 1 142 ? 14.454 0.563 -10.608 1.00 97.94 142 THR A N 1
ATOM 1116 C CA . THR A 1 142 ? 13.245 1.316 -10.234 1.00 97.94 142 THR A CA 1
ATOM 1117 C C . THR A 1 142 ? 12.099 1.063 -11.217 1.00 97.94 142 THR A C 1
ATOM 1119 O O . THR A 1 142 ? 10.951 0.922 -10.801 1.00 97.94 142 THR A O 1
ATOM 1122 N N . TRP A 1 143 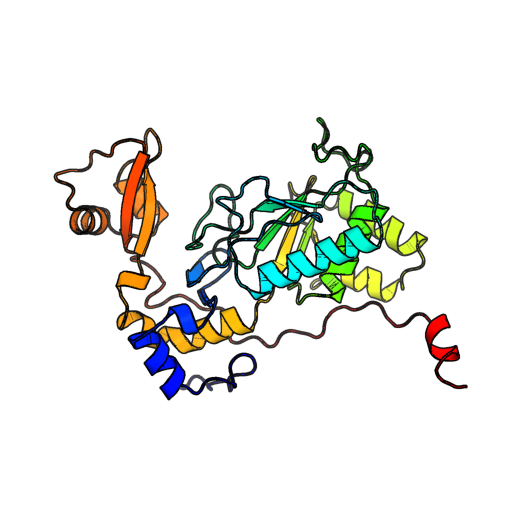? 12.388 0.953 -12.518 1.00 98.06 143 TRP A N 1
ATOM 1123 C CA . TRP A 1 143 ? 11.384 0.581 -13.515 1.00 98.06 143 TRP A CA 1
ATOM 1124 C C . TRP A 1 143 ? 10.870 -0.846 -13.309 1.00 98.06 143 TRP A C 1
ATOM 1126 O O . TRP A 1 143 ? 9.662 -1.069 -13.359 1.00 98.06 143 TRP A O 1
ATOM 1136 N N . ALA A 1 144 ? 11.758 -1.794 -13.007 1.00 98.25 144 ALA A N 1
ATOM 1137 C CA . ALA A 1 144 ? 11.375 -3.162 -12.674 1.00 98.25 144 ALA A CA 1
ATOM 1138 C C . ALA A 1 144 ? 10.433 -3.234 -11.466 1.00 98.25 144 ALA A C 1
ATOM 1140 O O . ALA A 1 144 ? 9.447 -3.964 -11.510 1.00 98.25 144 ALA A O 1
ATOM 1141 N N . LEU A 1 145 ? 10.676 -2.429 -10.427 1.00 98.56 145 LEU A N 1
ATOM 1142 C CA . LEU A 1 145 ? 9.771 -2.318 -9.282 1.00 98.56 145 LEU A CA 1
ATOM 1143 C C . LEU A 1 145 ? 8.382 -1.819 -9.688 1.00 98.56 145 LEU A C 1
ATOM 1145 O O . LEU A 1 145 ? 7.382 -2.417 -9.300 1.00 98.56 145 LEU A O 1
ATOM 1149 N N . ILE A 1 146 ? 8.306 -0.758 -10.494 1.00 98.44 146 ILE A N 1
ATOM 1150 C CA . ILE A 1 146 ? 7.027 -0.237 -11.001 1.00 98.44 146 ILE A CA 1
ATOM 1151 C C . ILE A 1 146 ? 6.291 -1.313 -11.806 1.00 98.44 146 ILE A C 1
ATOM 1153 O O . ILE A 1 146 ? 5.102 -1.539 -11.589 1.00 98.44 146 ILE A O 1
ATOM 1157 N N . ARG A 1 147 ? 6.994 -2.018 -12.699 1.00 97.69 147 ARG A N 1
ATOM 1158 C CA . ARG A 1 147 ? 6.408 -3.117 -13.475 1.00 97.69 147 ARG A CA 1
ATOM 1159 C C . ARG A 1 147 ? 5.920 -4.261 -12.596 1.00 97.69 147 ARG A C 1
ATOM 1161 O O . ARG A 1 147 ? 4.831 -4.774 -12.839 1.00 97.69 147 ARG A O 1
ATOM 1168 N N . ALA A 1 148 ? 6.694 -4.640 -11.583 1.00 98.00 148 ALA A N 1
ATOM 1169 C CA . ALA A 1 148 ? 6.315 -5.679 -10.639 1.00 98.00 148 ALA A CA 1
ATOM 1170 C C . ALA A 1 148 ? 5.040 -5.290 -9.882 1.00 98.00 148 ALA A C 1
ATOM 1172 O O . ALA A 1 148 ? 4.093 -6.069 -9.875 1.00 98.00 148 ALA A O 1
ATOM 1173 N N . LEU A 1 149 ? 4.972 -4.064 -9.347 1.00 98.25 149 LEU A N 1
ATOM 1174 C CA . LEU A 1 149 ? 3.780 -3.533 -8.675 1.00 98.25 149 LEU A CA 1
ATOM 1175 C C . LEU A 1 149 ? 2.537 -3.620 -9.574 1.00 98.25 149 LEU A C 1
ATOM 1177 O O . LEU A 1 149 ? 1.505 -4.123 -9.139 1.00 98.25 149 LEU A O 1
ATOM 1181 N N . ILE A 1 150 ? 2.647 -3.200 -10.838 1.00 97.19 150 ILE A N 1
ATOM 1182 C CA . ILE A 1 150 ? 1.549 -3.269 -11.817 1.00 97.19 150 ILE A CA 1
ATOM 1183 C C . ILE A 1 150 ? 1.106 -4.713 -12.088 1.00 97.19 150 ILE A C 1
ATOM 1185 O O . ILE A 1 150 ? -0.086 -4.979 -12.232 1.00 97.19 150 ILE A O 1
ATOM 1189 N N . ALA A 1 151 ? 2.055 -5.643 -12.195 1.00 95.94 151 ALA A N 1
ATOM 1190 C CA . ALA A 1 151 ? 1.770 -7.020 -12.579 1.00 95.94 151 ALA A CA 1
ATOM 1191 C C . ALA A 1 151 ? 1.122 -7.829 -11.446 1.00 95.94 151 ALA A C 1
ATOM 1193 O O . ALA A 1 151 ? 0.158 -8.570 -11.667 1.00 95.94 151 ALA A O 1
ATOM 1194 N N . VAL A 1 152 ? 1.649 -7.690 -10.229 1.00 95.62 152 VAL A N 1
ATOM 1195 C CA . VAL A 1 152 ? 1.322 -8.590 -9.112 1.00 95.62 152 VAL A CA 1
ATOM 1196 C C . VAL A 1 152 ? 0.278 -8.028 -8.156 1.00 95.62 152 VAL A C 1
ATOM 1198 O O . VAL A 1 152 ? -0.150 -8.743 -7.255 1.00 95.62 152 VAL A O 1
ATOM 1201 N N . SER A 1 153 ? -0.139 -6.769 -8.320 1.00 95.38 153 SER A N 1
ATOM 1202 C CA . SER A 1 153 ? -1.028 -6.119 -7.358 1.00 95.38 153 SER A CA 1
ATOM 1203 C C . SER A 1 153 ? -2.045 -5.177 -7.987 1.00 95.38 153 SER A C 1
ATOM 1205 O O . SER A 1 153 ? -1.888 -4.700 -9.111 1.00 95.38 153 SER A O 1
ATOM 1207 N N . ASP A 1 154 ? -3.085 -4.877 -7.215 1.00 95.25 154 ASP A N 1
ATOM 1208 C CA . ASP A 1 154 ? -4.129 -3.930 -7.590 1.00 95.25 154 ASP A CA 1
ATOM 1209 C C . ASP A 1 154 ? -3.727 -2.519 -7.138 1.00 95.25 154 ASP A C 1
ATOM 1211 O O . ASP A 1 154 ? -4.225 -1.974 -6.146 1.00 95.25 154 ASP A O 1
ATOM 1215 N N . VAL A 1 155 ? -2.764 -1.937 -7.856 1.00 97.06 155 VAL A N 1
ATOM 1216 C CA . VAL A 1 155 ? -2.314 -0.557 -7.640 1.00 97.06 155 VAL A CA 1
ATOM 1217 C C . VAL A 1 155 ? -3.405 0.418 -8.079 1.00 97.06 155 VAL A C 1
ATOM 1219 O O . VAL A 1 155 ? -3.895 0.360 -9.204 1.00 97.06 155 VAL A O 1
ATOM 1222 N N . GLN A 1 156 ? -3.746 1.354 -7.199 1.00 95.81 156 GLN A N 1
ATOM 1223 C CA . GLN A 1 156 ? -4.678 2.443 -7.476 1.00 95.81 156 GLN A CA 1
ATOM 1224 C C . GLN A 1 156 ? -3.969 3.652 -8.095 1.00 95.81 156 GLN A C 1
ATOM 1226 O O . GLN A 1 156 ? -4.483 4.259 -9.031 1.00 95.81 156 GLN A O 1
ATOM 1231 N N . VAL A 1 157 ? -2.816 4.041 -7.547 1.00 96.19 157 VAL A N 1
ATOM 1232 C CA . VAL A 1 157 ? -2.008 5.161 -8.052 1.00 96.19 157 VAL A CA 1
ATOM 1233 C C . VAL A 1 157 ? -0.575 5.054 -7.536 1.00 96.19 157 VAL A C 1
ATOM 1235 O O . VAL A 1 157 ? -0.343 4.553 -6.436 1.00 96.19 157 VAL A O 1
ATOM 1238 N N . ILE A 1 158 ? 0.382 5.558 -8.311 1.00 97.69 158 ILE A N 1
ATOM 1239 C CA . ILE A 1 158 ? 1.767 5.765 -7.880 1.00 97.69 158 ILE A CA 1
ATOM 1240 C C . ILE A 1 158 ? 2.085 7.258 -8.022 1.00 97.69 158 ILE A C 1
ATOM 1242 O O . ILE A 1 158 ? 1.990 7.806 -9.117 1.00 97.69 158 ILE A O 1
ATOM 1246 N N . LEU A 1 159 ? 2.453 7.938 -6.939 1.00 96.31 159 LEU A N 1
ATOM 1247 C CA . LEU A 1 159 ? 2.820 9.353 -6.968 1.00 96.31 159 LEU A CA 1
ATOM 1248 C C . LEU A 1 159 ? 4.336 9.506 -7.022 1.00 96.31 159 LEU A C 1
ATOM 1250 O O . LEU A 1 159 ? 5.066 8.919 -6.220 1.00 96.31 159 LEU A O 1
ATOM 1254 N N . VAL A 1 160 ? 4.795 10.286 -7.999 1.00 95.00 160 VAL A N 1
ATOM 1255 C CA . VAL A 1 160 ? 6.216 10.493 -8.303 1.00 95.00 160 VAL A CA 1
ATOM 1256 C C . VAL A 1 160 ? 6.421 11.903 -8.852 1.00 95.00 160 VAL A C 1
ATOM 1258 O O . VAL A 1 160 ? 5.589 12.408 -9.605 1.00 95.00 160 VAL A O 1
ATOM 1261 N N . ASP A 1 161 ? 7.547 12.547 -8.550 1.00 94.50 161 ASP A N 1
ATOM 1262 C CA . ASP A 1 161 ? 7.892 13.845 -9.134 1.00 94.50 161 ASP A CA 1
ATOM 1263 C C . ASP A 1 161 ? 8.025 13.783 -10.670 1.00 94.50 161 ASP A C 1
ATOM 1265 O O . ASP A 1 161 ? 8.564 12.832 -11.248 1.00 94.50 161 ASP A O 1
ATOM 1269 N N . ARG A 1 162 ? 7.575 14.846 -11.349 1.00 92.88 162 ARG A N 1
ATOM 1270 C CA . ARG A 1 162 ? 7.531 14.944 -12.814 1.00 92.88 162 ARG A CA 1
ATOM 1271 C C . ARG A 1 162 ? 8.894 14.724 -13.480 1.00 92.88 162 ARG A C 1
ATOM 1273 O O . ARG A 1 162 ? 8.964 14.159 -14.571 1.00 92.88 162 ARG A O 1
ATOM 1280 N N . GLY A 1 163 ? 9.988 15.162 -12.856 1.00 92.88 163 GLY A N 1
ATOM 1281 C CA . GLY A 1 163 ? 11.341 14.967 -13.376 1.00 92.88 163 GLY A CA 1
ATOM 1282 C C . GLY A 1 163 ? 11.748 13.493 -13.407 1.00 92.88 163 GLY A C 1
ATOM 1283 O O . GLY A 1 163 ? 12.361 13.043 -14.377 1.00 92.88 163 GLY A O 1
ATOM 1284 N N . ILE A 1 164 ? 11.354 12.729 -12.386 1.00 94.56 164 ILE A N 1
ATOM 1285 C CA . ILE A 1 164 ? 11.587 11.282 -12.315 1.00 94.56 164 ILE A CA 1
ATOM 1286 C C . ILE A 1 164 ? 10.699 10.544 -13.326 1.00 94.56 164 ILE A C 1
ATOM 1288 O O . ILE A 1 164 ? 11.199 9.682 -14.051 1.00 94.56 164 ILE A O 1
ATOM 1292 N N . GLN A 1 165 ? 9.427 10.941 -13.463 1.00 95.44 165 GLN A N 1
ATOM 1293 C CA . GLN A 1 165 ? 8.522 10.390 -14.483 1.00 95.44 165 GLN A CA 1
ATOM 1294 C C . GLN A 1 165 ? 9.117 10.493 -15.893 1.00 95.44 165 GLN A C 1
ATOM 1296 O O . GLN A 1 165 ? 9.143 9.507 -16.624 1.00 95.44 165 GLN A O 1
ATOM 1301 N N . LYS A 1 166 ? 9.667 11.660 -16.266 1.00 95.12 166 LYS A N 1
ATOM 1302 C CA . LYS A 1 166 ? 10.304 11.868 -17.582 1.00 95.12 166 LYS A CA 1
ATOM 1303 C C . LYS A 1 166 ? 11.456 10.891 -17.837 1.00 95.12 166 LYS A C 1
ATOM 1305 O O . LYS A 1 166 ? 11.617 10.410 -18.959 1.00 95.12 166 LYS A O 1
ATOM 1310 N N . VAL A 1 167 ? 12.262 10.605 -16.812 1.00 95.88 167 VAL A N 1
ATOM 1311 C CA . VAL A 1 167 ? 13.413 9.693 -16.906 1.00 95.88 167 VAL A CA 1
ATOM 1312 C C . VAL A 1 167 ? 12.945 8.246 -17.065 1.00 95.88 167 VAL A C 1
ATOM 1314 O O . VAL A 1 167 ? 13.426 7.553 -17.964 1.00 95.88 167 VAL A O 1
ATOM 1317 N N . LEU A 1 168 ? 11.979 7.813 -16.250 1.00 97.19 168 LEU A N 1
ATOM 1318 C CA . LEU A 1 168 ? 11.410 6.464 -16.308 1.00 97.19 168 LEU A CA 1
ATOM 1319 C C . LEU A 1 168 ? 10.656 6.221 -17.622 1.00 97.19 168 LEU A C 1
ATOM 1321 O O . LEU A 1 168 ? 10.922 5.226 -18.287 1.00 97.19 168 LEU A O 1
ATOM 1325 N N . ARG A 1 169 ? 9.811 7.163 -18.065 1.00 97.00 169 ARG A N 1
ATOM 1326 C CA . ARG A 1 169 ? 9.086 7.083 -19.346 1.00 97.00 169 ARG A CA 1
ATOM 1327 C C . ARG A 1 169 ? 10.043 6.932 -20.527 1.00 97.00 169 ARG A C 1
ATOM 1329 O O . ARG A 1 169 ? 9.845 6.080 -21.386 1.00 97.00 169 ARG A O 1
ATOM 1336 N N . ARG A 1 170 ? 11.121 7.727 -20.565 1.00 97.19 170 ARG A N 1
ATOM 1337 C CA . ARG A 1 170 ? 12.150 7.624 -21.617 1.00 97.19 170 ARG A CA 1
ATOM 1338 C C . ARG A 1 170 ? 12.874 6.280 -21.579 1.00 97.19 170 ARG A C 1
ATOM 1340 O O . ARG A 1 170 ? 13.295 5.786 -22.620 1.00 97.19 170 ARG A O 1
ATOM 1347 N N . TYR A 1 171 ? 13.091 5.714 -20.396 1.00 97.50 171 TYR A N 1
ATOM 1348 C CA . TYR A 1 171 ? 13.687 4.389 -20.271 1.00 97.50 171 TYR A CA 1
ATOM 1349 C C . TYR A 1 171 ? 12.735 3.287 -20.744 1.00 97.50 171 TYR A C 1
ATOM 1351 O O . TYR A 1 171 ? 13.158 2.482 -21.562 1.00 97.50 171 TYR A O 1
ATOM 1359 N N . ALA A 1 172 ? 11.465 3.313 -20.333 1.00 96.94 172 ALA A N 1
ATOM 1360 C CA . ALA A 1 172 ? 10.443 2.360 -20.768 1.00 96.94 172 ALA A CA 1
ATOM 1361 C C . ALA A 1 172 ? 10.320 2.306 -22.302 1.00 96.94 172 ALA A C 1
ATOM 1363 O O . ALA A 1 172 ? 10.409 1.235 -22.894 1.00 96.94 172 ALA A O 1
ATOM 1364 N N . LEU A 1 173 ? 10.234 3.466 -22.964 1.00 96.62 173 LEU A N 1
ATOM 1365 C CA . LEU A 1 173 ? 10.179 3.532 -24.431 1.00 96.62 173 LEU A CA 1
ATOM 1366 C C . LEU A 1 173 ? 11.456 2.994 -25.095 1.00 96.62 173 LEU A C 1
ATOM 1368 O O . LEU A 1 173 ? 11.377 2.291 -26.095 1.00 96.62 173 LEU A O 1
ATOM 1372 N N . ARG A 1 174 ? 12.641 3.283 -24.535 1.00 96.88 174 ARG A N 1
ATOM 1373 C CA . ARG A 1 174 ? 13.913 2.736 -25.048 1.00 96.88 174 ARG A CA 1
ATOM 1374 C C . ARG A 1 174 ? 14.045 1.230 -24.843 1.00 96.88 174 ARG A C 1
ATOM 1376 O O . ARG A 1 174 ? 14.737 0.588 -25.619 1.00 96.88 174 ARG A O 1
ATOM 1383 N N . LEU A 1 175 ? 13.416 0.690 -23.801 1.00 95.56 175 LEU A N 1
ATOM 1384 C CA . LEU A 1 175 ? 13.353 -0.747 -23.545 1.00 95.56 175 LEU A CA 1
ATOM 1385 C C . LEU A 1 175 ? 12.432 -1.468 -24.548 1.00 95.56 175 LEU A C 1
ATOM 1387 O O . LEU A 1 175 ? 12.472 -2.690 -24.626 1.00 95.56 175 LEU A O 1
ATOM 1391 N N . GLY A 1 176 ? 11.633 -0.724 -25.323 1.00 95.06 176 GLY A N 1
ATOM 1392 C CA . GLY A 1 176 ? 10.688 -1.272 -26.295 1.00 95.06 176 GLY A CA 1
ATOM 1393 C C . GLY A 1 176 ? 9.303 -1.564 -25.718 1.00 95.06 176 GLY A C 1
ATOM 1394 O O . GLY A 1 176 ? 8.562 -2.345 -26.306 1.00 95.06 176 GLY A O 1
ATOM 1395 N N . GLU A 1 177 ? 8.947 -0.970 -24.573 1.00 95.44 177 GLU A N 1
ATOM 1396 C CA . GLU A 1 177 ? 7.584 -1.067 -24.036 1.00 95.44 177 GLU A CA 1
ATOM 1397 C C . GLU A 1 177 ? 6.579 -0.420 -25.001 1.00 95.44 177 GLU A C 1
ATOM 1399 O O . GLU A 1 177 ? 6.877 0.602 -25.629 1.00 95.44 177 GLU A O 1
ATOM 1404 N N . ASP A 1 178 ? 5.374 -0.992 -25.085 1.00 95.31 178 ASP A N 1
ATOM 1405 C CA . ASP A 1 178 ? 4.321 -0.501 -25.974 1.00 95.31 178 ASP A CA 1
ATOM 1406 C C . ASP A 1 178 ? 4.003 0.987 -25.697 1.00 95.31 178 ASP A C 1
ATOM 1408 O O . ASP A 1 178 ? 3.645 1.338 -24.565 1.00 95.31 178 ASP A O 1
ATOM 1412 N N . PRO A 1 179 ? 4.113 1.885 -26.698 1.00 94.56 179 PRO A N 1
ATOM 1413 C CA . PRO A 1 179 ? 3.930 3.317 -26.478 1.00 94.56 179 PRO A CA 1
ATOM 1414 C C . PRO A 1 179 ? 2.544 3.700 -25.945 1.00 94.56 179 PRO A C 1
ATOM 1416 O O . PRO A 1 179 ? 2.444 4.628 -25.139 1.00 94.56 179 PRO A O 1
ATOM 1419 N N . ALA A 1 180 ? 1.482 2.999 -26.358 1.00 93.25 180 ALA A N 1
ATOM 1420 C CA . ALA A 1 180 ? 0.123 3.287 -25.902 1.00 93.25 180 ALA A CA 1
ATOM 1421 C C . ALA A 1 180 ? -0.069 2.879 -24.434 1.00 93.25 180 ALA A C 1
ATOM 1423 O O . ALA A 1 180 ? -0.679 3.609 -23.649 1.00 93.25 180 ALA A O 1
ATOM 1424 N N . TRP A 1 181 ? 0.506 1.749 -24.030 1.00 94.81 181 TRP A N 1
ATOM 1425 C CA . TRP A 1 181 ? 0.547 1.323 -22.639 1.00 94.81 181 TRP A CA 1
ATOM 1426 C C . TRP A 1 181 ? 1.378 2.274 -21.772 1.00 94.81 181 TRP A C 1
ATOM 1428 O O . TRP A 1 181 ? 0.905 2.710 -20.722 1.00 94.81 181 TRP A O 1
ATOM 1438 N N . VAL A 1 182 ? 2.567 2.682 -22.232 1.00 95.50 182 VAL A N 1
ATOM 1439 C CA . VAL A 1 182 ? 3.408 3.670 -21.532 1.00 95.50 182 VAL A CA 1
ATOM 1440 C C . VAL A 1 182 ? 2.661 4.992 -21.325 1.00 95.50 182 VAL A C 1
ATOM 1442 O O . VAL A 1 182 ? 2.789 5.603 -20.262 1.00 95.50 182 VAL A O 1
ATOM 1445 N N . GLU A 1 183 ? 1.845 5.424 -22.289 1.00 93.50 183 GLU A N 1
ATOM 1446 C CA . GLU A 1 183 ? 1.016 6.624 -22.145 1.00 93.50 183 GLU A CA 1
ATOM 1447 C C . GLU A 1 183 ? -0.078 6.457 -21.082 1.00 93.50 183 GLU A C 1
ATOM 1449 O O . GLU A 1 183 ? -0.338 7.381 -20.319 1.00 93.50 183 GLU A O 1
ATOM 1454 N N . ARG A 1 184 ? -0.670 5.269 -20.931 1.00 94.06 184 ARG A N 1
ATOM 1455 C CA . ARG A 1 184 ? -1.601 4.998 -19.818 1.00 94.06 184 ARG A CA 1
ATOM 1456 C C . ARG A 1 184 ? -0.894 4.960 -18.460 1.00 94.06 184 ARG A C 1
ATOM 1458 O O . ARG A 1 184 ? -1.495 5.307 -17.443 1.00 94.06 184 ARG A O 1
ATOM 1465 N N . VAL A 1 185 ? 0.373 4.545 -18.428 1.00 95.94 185 VAL A N 1
ATOM 1466 C CA . VAL A 1 185 ? 1.175 4.509 -17.199 1.00 95.94 185 VAL A CA 1
ATOM 1467 C C . VAL A 1 185 ? 1.618 5.914 -16.774 1.00 95.94 185 VAL A C 1
ATOM 1469 O O . VAL A 1 185 ? 1.479 6.235 -15.600 1.00 95.94 185 VAL A O 1
ATOM 1472 N N . PHE A 1 186 ? 2.117 6.757 -17.687 1.00 94.81 186 PHE A N 1
ATOM 1473 C CA . PHE A 1 186 ? 2.743 8.059 -17.371 1.00 94.81 186 PHE A CA 1
ATOM 1474 C C . PHE A 1 186 ? 1.983 9.306 -17.855 1.00 94.81 186 PHE A C 1
ATOM 1476 O O . PHE A 1 186 ? 2.501 10.413 -17.701 1.00 94.81 186 PHE A O 1
ATOM 1483 N N . GLY A 1 187 ? 0.834 9.150 -18.508 1.00 78.31 187 GLY A N 1
ATOM 1484 C CA . GLY A 1 187 ? 0.189 10.220 -19.266 1.00 78.31 187 GLY A CA 1
ATOM 1485 C C . GLY A 1 187 ? -0.177 11.460 -18.452 1.00 78.31 187 GLY A C 1
ATOM 1486 O O . GLY A 1 187 ? -0.430 11.415 -17.249 1.00 78.31 187 GLY A O 1
ATOM 1487 N N . ASP A 1 188 ? -0.255 12.598 -19.139 1.00 72.56 188 ASP A N 1
ATOM 1488 C CA . ASP A 1 188 ? -0.639 13.874 -18.522 1.00 72.56 188 ASP A CA 1
ATOM 1489 C C . ASP A 1 188 ? -2.159 14.011 -18.322 1.00 72.56 188 ASP A C 1
ATOM 1491 O O . ASP A 1 188 ? -2.623 14.875 -17.573 1.00 72.56 188 ASP A O 1
ATOM 1495 N N . ARG A 1 189 ? -2.951 13.145 -18.972 1.00 68.19 189 ARG A N 1
ATOM 1496 C CA . ARG A 1 189 ? -4.413 13.090 -18.841 1.00 68.19 189 ARG A CA 1
ATOM 1497 C C . ARG A 1 189 ? -4.814 12.072 -17.776 1.00 68.19 189 ARG A C 1
ATOM 1499 O O . ARG A 1 189 ? -4.307 10.955 -17.741 1.00 68.19 189 ARG A O 1
ATOM 1506 N N . LYS A 1 190 ? -5.760 12.444 -16.911 1.00 70.81 190 LYS A N 1
ATOM 1507 C CA . LYS A 1 190 ? -6.297 11.531 -15.894 1.00 70.81 190 LYS A CA 1
ATOM 1508 C C . LYS A 1 190 ? -7.278 10.521 -16.520 1.00 70.81 190 LYS A C 1
ATOM 1510 O O . LYS A 1 190 ? -8.065 10.933 -17.372 1.00 70.81 190 LYS A O 1
ATOM 1515 N N . PRO A 1 191 ? -7.285 9.251 -16.063 1.00 74.62 191 PRO A N 1
ATOM 1516 C CA . PRO A 1 191 ? -6.443 8.701 -14.996 1.00 74.62 191 PRO A CA 1
ATOM 1517 C C . PRO A 1 191 ? -5.215 7.939 -15.537 1.00 74.62 191 PRO A 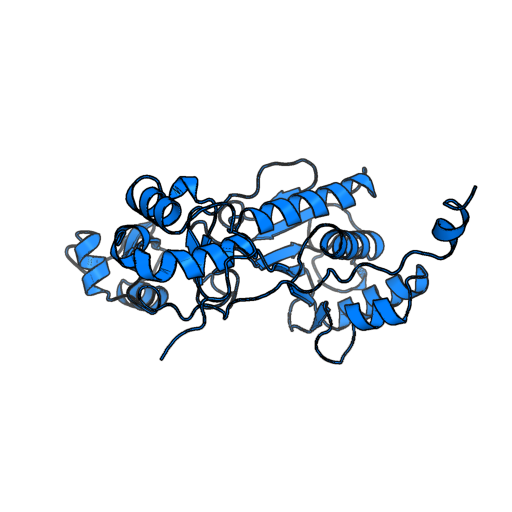C 1
ATOM 1519 O O . PRO A 1 191 ? -5.310 6.758 -15.862 1.00 74.62 191 PRO A O 1
ATOM 1522 N N . ALA A 1 192 ? -4.044 8.585 -15.574 1.00 91.94 192 ALA A N 1
ATOM 1523 C CA . ALA A 1 192 ? -2.770 7.871 -15.647 1.00 91.94 192 ALA A CA 1
ATOM 1524 C C . ALA A 1 192 ? -2.455 7.196 -14.303 1.00 91.94 192 ALA A C 1
ATOM 1526 O O . ALA A 1 192 ? -2.802 7.723 -13.236 1.00 91.94 192 ALA A O 1
ATOM 1527 N N . LEU A 1 193 ? -1.798 6.034 -14.353 1.00 95.81 193 LEU A N 1
ATOM 1528 C CA . LEU A 1 193 ? -1.457 5.278 -13.145 1.00 95.81 193 LEU A CA 1
ATOM 1529 C C . LEU A 1 193 ? -0.399 5.997 -12.296 1.00 95.81 193 LEU A C 1
ATOM 1531 O O . LEU A 1 193 ? -0.528 6.065 -11.073 1.00 95.81 193 LEU A O 1
ATOM 1535 N N . ILE A 1 194 ? 0.640 6.531 -12.941 1.00 96.38 194 ILE A N 1
ATOM 1536 C CA . ILE A 1 194 ? 1.668 7.346 -12.302 1.00 96.38 194 ILE A CA 1
ATOM 1537 C C . ILE A 1 194 ? 1.254 8.809 -12.407 1.00 96.38 194 ILE A C 1
ATOM 1539 O O . ILE A 1 194 ? 1.078 9.337 -13.503 1.00 96.38 194 ILE A O 1
ATOM 1543 N N . GLN A 1 195 ? 1.118 9.475 -11.265 1.00 95.25 195 GLN A N 1
ATOM 1544 C CA . GLN A 1 195 ? 0.667 10.861 -11.187 1.00 95.25 195 GLN A CA 1
ATOM 1545 C C . GLN A 1 195 ? 1.726 11.748 -10.545 1.00 95.25 195 GLN A C 1
ATOM 1547 O O . GLN A 1 195 ? 2.546 11.308 -9.736 1.00 95.25 195 GLN A O 1
ATOM 1552 N N . HIS A 1 196 ? 1.734 13.018 -10.951 1.00 94.12 196 HIS A N 1
ATOM 1553 C CA . HIS A 1 196 ? 2.645 13.989 -10.369 1.00 94.12 196 HIS A CA 1
ATOM 1554 C C . HIS A 1 196 ? 2.189 14.398 -8.977 1.00 94.12 196 HIS A C 1
ATOM 1556 O O . HIS A 1 196 ? 1.065 14.858 -8.808 1.00 94.12 196 HIS A O 1
ATOM 1562 N N . GLU A 1 197 ? 3.111 14.290 -8.029 1.00 90.44 197 GLU A N 1
ATOM 1563 C CA . GLU A 1 197 ? 3.032 14.965 -6.745 1.00 90.44 197 GLU A CA 1
ATOM 1564 C C . GLU A 1 197 ? 4.363 15.669 -6.475 1.00 90.44 197 GLU A C 1
ATOM 1566 O O . GLU A 1 197 ? 5.442 15.156 -6.810 1.00 90.44 197 GLU A O 1
ATOM 1571 N N . GLU A 1 198 ? 4.293 16.871 -5.910 1.00 84.19 198 GLU A N 1
ATOM 1572 C CA . GLU A 1 198 ? 5.489 17.635 -5.574 1.00 84.19 198 GLU A CA 1
ATOM 1573 C C . GLU A 1 198 ? 6.238 16.931 -4.430 1.00 84.19 198 GLU A C 1
ATOM 1575 O O . GLU A 1 198 ? 5.654 16.218 -3.616 1.00 84.19 198 GLU A O 1
ATOM 1580 N N . HIS A 1 199 ? 7.559 17.099 -4.358 1.00 84.50 199 HIS A N 1
ATOM 1581 C CA . HIS A 1 199 ? 8.425 16.524 -3.311 1.00 84.50 199 HIS A CA 1
ATOM 1582 C C . HIS A 1 199 ? 8.629 14.994 -3.332 1.00 84.50 199 HIS A C 1
ATOM 1584 O O . HIS A 1 199 ? 9.459 14.496 -2.575 1.00 84.50 199 HIS A O 1
ATOM 1590 N N . HIS A 1 200 ? 8.011 14.252 -4.257 1.00 91.00 200 HIS A N 1
ATOM 1591 C CA . HIS A 1 200 ? 8.210 12.801 -4.420 1.00 91.00 200 HIS A CA 1
ATOM 1592 C C . HIS A 1 200 ? 9.426 12.486 -5.314 1.00 91.00 200 HIS A C 1
ATOM 1594 O O . HIS A 1 200 ? 9.323 11.848 -6.365 1.00 91.00 200 HIS A O 1
ATOM 1600 N N . ARG A 1 201 ? 10.595 13.024 -4.937 1.00 90.56 201 ARG A N 1
ATOM 1601 C CA . ARG A 1 201 ? 11.856 12.958 -5.714 1.00 90.56 201 ARG A CA 1
ATOM 1602 C C . ARG A 1 201 ? 12.822 11.864 -5.266 1.00 90.56 201 ARG A C 1
ATOM 1604 O O . ARG A 1 201 ? 13.896 11.729 -5.848 1.00 90.56 201 ARG A O 1
ATOM 1611 N N . ASP A 1 202 ? 12.473 11.116 -4.233 1.00 90.06 202 ASP A N 1
ATOM 1612 C CA . ASP A 1 202 ? 13.329 10.111 -3.594 1.00 90.06 202 ASP A CA 1
ATOM 1613 C C . ASP A 1 202 ? 12.622 8.785 -3.291 1.00 90.06 202 ASP A C 1
ATOM 1615 O O . ASP A 1 202 ? 13.275 7.826 -2.874 1.00 90.06 202 ASP A O 1
ATOM 1619 N N . HIS A 1 203 ? 11.309 8.732 -3.495 1.00 95.06 203 HIS A N 1
ATOM 1620 C CA . HIS A 1 203 ? 10.487 7.560 -3.247 1.00 95.06 203 HIS A CA 1
ATOM 1621 C C . HIS A 1 203 ? 9.287 7.513 -4.201 1.00 95.06 203 HIS A C 1
ATOM 1623 O O . HIS A 1 203 ? 8.888 8.518 -4.793 1.00 95.06 203 HIS A O 1
ATOM 1629 N N . LEU A 1 204 ? 8.731 6.314 -4.344 1.00 97.25 204 LEU A N 1
ATOM 1630 C CA . LEU A 1 204 ? 7.416 6.043 -4.899 1.00 97.25 204 LEU A CA 1
ATOM 1631 C C . LEU A 1 204 ? 6.421 6.066 -3.735 1.00 97.25 204 LEU A C 1
ATOM 1633 O O . LEU A 1 204 ? 6.541 5.239 -2.832 1.00 97.25 204 LEU A O 1
ATOM 1637 N N . HIS A 1 205 ? 5.434 6.959 -3.763 1.00 97.81 205 HIS A N 1
ATOM 1638 C CA . HIS A 1 205 ? 4.241 6.799 -2.924 1.00 97.81 205 HIS A CA 1
ATOM 1639 C C . HIS A 1 205 ? 3.272 5.907 -3.692 1.00 97.81 205 HIS A C 1
ATOM 1641 O O . HIS A 1 205 ? 2.753 6.305 -4.733 1.00 97.81 205 HIS A O 1
ATOM 1647 N N . VAL A 1 206 ? 3.024 4.695 -3.217 1.00 98.50 206 VAL A N 1
ATOM 1648 C CA . VAL A 1 206 ? 2.145 3.723 -3.878 1.00 98.50 206 VAL A CA 1
ATOM 1649 C C . VAL A 1 206 ? 0.866 3.588 -3.075 1.00 98.50 206 VAL A C 1
ATOM 1651 O O . VAL A 1 206 ? 0.919 3.375 -1.869 1.00 98.50 206 VAL A O 1
ATOM 1654 N N . ARG A 1 207 ? -0.289 3.673 -3.734 1.00 98.31 207 ARG A N 1
ATOM 1655 C CA . ARG A 1 207 ? -1.589 3.358 -3.138 1.00 98.31 207 ARG A CA 1
ATOM 1656 C C . ARG A 1 207 ? -2.173 2.108 -3.769 1.00 98.31 207 ARG A C 1
ATOM 1658 O O . ARG A 1 207 ? -2.217 2.004 -4.992 1.00 98.31 207 ARG A O 1
ATOM 1665 N N . PHE A 1 208 ? -2.706 1.223 -2.941 1.00 98.06 208 PHE A N 1
ATOM 1666 C CA . PHE A 1 208 ? -3.363 -0.017 -3.336 1.00 98.06 208 PHE A CA 1
ATOM 1667 C C . PHE A 1 208 ? -4.881 0.072 -3.157 1.00 98.06 208 PHE A C 1
ATOM 1669 O O . PHE A 1 208 ? -5.392 0.802 -2.297 1.00 98.06 208 PHE A O 1
ATOM 1676 N N . TYR A 1 209 ? -5.612 -0.702 -3.959 1.00 96.50 209 TYR A N 1
ATOM 1677 C CA . TYR A 1 209 ? -7.047 -0.862 -3.768 1.00 96.50 209 TYR A CA 1
ATOM 1678 C C . TYR A 1 209 ? -7.354 -1.631 -2.478 1.00 96.50 209 TYR A C 1
ATOM 1680 O O . TYR A 1 209 ? -8.140 -1.131 -1.693 1.00 96.50 209 TYR A O 1
ATOM 1688 N N . ALA A 1 210 ? -6.740 -2.785 -2.195 1.00 96.56 210 ALA A N 1
ATOM 1689 C CA . ALA A 1 210 ? -7.111 -3.632 -1.041 1.00 96.56 210 ALA A CA 1
ATOM 1690 C C . ALA A 1 210 ? -8.647 -3.828 -0.925 1.00 96.56 210 ALA A C 1
ATOM 1692 O O . ALA A 1 210 ? -9.285 -3.355 0.026 1.00 96.56 210 ALA A O 1
ATOM 1693 N N . PRO A 1 211 ? -9.278 -4.400 -1.969 1.00 95.69 211 PRO A N 1
ATOM 1694 C CA . PRO A 1 211 ? -10.726 -4.349 -2.132 1.00 95.69 211 PRO A CA 1
ATOM 1695 C C . PRO A 1 211 ? -11.480 -5.163 -1.083 1.00 95.69 211 PRO A C 1
ATOM 1697 O O . PRO A 1 211 ? -12.524 -4.712 -0.621 1.00 95.69 211 PRO A O 1
ATOM 1700 N N . ARG A 1 212 ? -10.931 -6.300 -0.639 1.00 95.69 212 ARG A N 1
ATOM 1701 C CA . ARG A 1 212 ? -11.528 -7.106 0.430 1.00 95.69 212 ARG A CA 1
ATOM 1702 C C . ARG A 1 212 ? -11.528 -6.330 1.741 1.00 95.69 212 ARG A C 1
ATOM 1704 O O . ARG A 1 212 ? -12.574 -6.213 2.369 1.00 95.69 212 ARG A O 1
ATOM 1711 N N . SER A 1 213 ? -10.398 -5.729 2.109 1.00 96.19 213 SER A N 1
ATOM 1712 C CA . SER A 1 213 ? -10.276 -4.886 3.301 1.00 96.19 213 SER A CA 1
ATOM 1713 C C . SER A 1 213 ? -11.238 -3.686 3.288 1.00 96.19 213 SER A C 1
ATOM 1715 O O . SER A 1 213 ? -11.744 -3.301 4.345 1.00 96.19 213 SER A O 1
ATOM 1717 N N . GLN A 1 214 ? -11.493 -3.072 2.125 1.00 94.62 214 GLN A N 1
ATOM 1718 C CA . GLN A 1 214 ? -12.450 -1.961 1.994 1.00 94.62 214 GLN A CA 1
ATOM 1719 C C . GLN A 1 214 ? -13.915 -2.422 1.981 1.00 94.62 214 GLN A C 1
ATOM 1721 O O . GLN A 1 214 ? -14.766 -1.778 2.589 1.00 94.62 214 GLN A O 1
ATOM 1726 N N . GLU A 1 215 ? -14.227 -3.535 1.322 1.00 94.31 215 GLU A N 1
ATOM 1727 C CA . GLU A 1 215 ? -15.581 -4.095 1.316 1.00 94.31 215 GLU A CA 1
ATOM 1728 C C . GLU A 1 215 ? -15.977 -4.607 2.704 1.00 94.31 215 GLU A C 1
ATOM 1730 O O . GLU A 1 215 ? -17.077 -4.338 3.181 1.00 94.31 215 GLU A O 1
ATOM 1735 N N . MET A 1 216 ? -15.040 -5.246 3.405 1.00 94.06 216 MET A N 1
ATOM 1736 C CA . MET A 1 216 ? -15.210 -5.643 4.797 1.00 94.06 216 MET A CA 1
ATOM 1737 C C . MET A 1 216 ? -15.538 -4.429 5.676 1.00 94.06 216 MET A C 1
ATOM 1739 O O . MET A 1 216 ? -16.477 -4.483 6.462 1.00 94.06 216 MET A O 1
ATOM 1743 N N . ALA A 1 217 ? -14.843 -3.300 5.484 1.00 91.31 217 ALA A N 1
ATOM 1744 C CA . ALA A 1 217 ? -15.129 -2.042 6.180 1.00 91.31 217 ALA A CA 1
ATOM 1745 C C . ALA A 1 217 ? -16.565 -1.542 5.955 1.00 91.31 217 ALA A C 1
ATOM 1747 O O . ALA A 1 217 ? -17.203 -1.100 6.909 1.00 91.31 217 ALA A O 1
ATOM 1748 N N . LEU A 1 218 ? -17.075 -1.627 4.721 1.00 88.75 218 LEU A N 1
ATOM 1749 C CA . LEU A 1 218 ? -18.464 -1.280 4.393 1.00 88.75 218 LEU A CA 1
ATOM 1750 C C . LEU A 1 218 ? -19.458 -2.181 5.128 1.00 88.75 218 LEU A C 1
ATOM 1752 O O . LEU A 1 218 ? -20.429 -1.685 5.696 1.00 88.75 218 LEU A O 1
ATOM 1756 N N . ARG A 1 219 ? -19.190 -3.486 5.172 1.00 91.19 219 ARG A N 1
ATOM 1757 C CA . ARG A 1 219 ? -20.079 -4.471 5.800 1.00 91.19 219 ARG A CA 1
ATOM 1758 C C . ARG A 1 219 ? -20.076 -4.404 7.326 1.00 91.19 219 ARG A C 1
ATOM 1760 O O . ARG A 1 219 ? -21.130 -4.546 7.935 1.00 91.19 219 ARG A O 1
ATOM 1767 N N . ILE A 1 220 ? -18.927 -4.138 7.954 1.00 90.00 220 ILE A N 1
ATOM 1768 C CA . ILE A 1 220 ? -18.842 -4.015 9.420 1.00 90.00 220 ILE A CA 1
ATOM 1769 C C . ILE A 1 220 ? -19.289 -2.648 9.944 1.00 90.00 220 ILE A C 1
ATOM 1771 O O . ILE A 1 220 ? -19.517 -2.512 11.142 1.00 90.00 220 ILE A O 1
ATOM 1775 N N . GLN A 1 221 ? -19.410 -1.627 9.087 1.00 83.81 221 GLN A N 1
ATOM 1776 C CA . GLN A 1 221 ? -19.784 -0.268 9.489 1.00 83.81 221 GLN A CA 1
ATOM 1777 C C . GLN A 1 221 ? -21.016 -0.208 10.414 1.00 83.81 221 GLN A C 1
ATOM 1779 O O . GLN A 1 221 ? -20.896 0.391 11.487 1.00 83.81 221 GLN A O 1
ATOM 1784 N N . PRO A 1 222 ? -22.170 -0.830 10.079 1.00 84.12 222 PRO A N 1
ATOM 1785 C CA . PRO A 1 222 ? -23.341 -0.822 10.960 1.00 84.12 222 PRO A CA 1
ATOM 1786 C C . PRO A 1 222 ? -23.114 -1.560 12.288 1.00 84.12 222 PRO A C 1
ATOM 1788 O O . PRO A 1 222 ? -23.848 -1.331 13.245 1.00 84.12 222 PRO A O 1
ATOM 1791 N N . LEU A 1 223 ? -22.094 -2.418 12.365 1.00 86.81 223 LEU A N 1
ATOM 1792 C CA . LEU A 1 223 ? -21.773 -3.237 13.532 1.00 86.81 223 LEU A CA 1
ATOM 1793 C C . LEU A 1 223 ? -20.724 -2.593 14.449 1.00 86.81 223 LEU A C 1
ATOM 1795 O O . LEU A 1 223 ? -20.566 -3.024 15.591 1.00 86.81 223 LEU A O 1
ATOM 1799 N N . LEU A 1 224 ? -20.024 -1.542 14.003 1.00 82.56 224 LEU A N 1
ATOM 1800 C CA . LEU A 1 224 ? -19.006 -0.844 14.803 1.00 82.56 224 LEU A CA 1
ATOM 1801 C C . LEU A 1 224 ? -19.476 -0.446 16.220 1.00 82.56 224 LEU A C 1
ATOM 1803 O O . LEU A 1 224 ? -18.671 -0.570 17.147 1.00 82.56 224 LEU A O 1
ATOM 1807 N N . PRO A 1 225 ? -20.736 -0.010 16.449 1.00 80.25 225 PRO A N 1
ATOM 1808 C CA . PRO A 1 225 ? -21.226 0.295 17.796 1.00 80.25 225 PRO A CA 1
ATOM 1809 C C . PRO A 1 225 ? -21.218 -0.889 18.771 1.00 80.25 225 PRO A C 1
ATOM 1811 O O . PRO A 1 225 ? -21.147 -0.660 19.975 1.00 80.25 225 PRO A O 1
ATOM 1814 N N . LEU A 1 226 ? -21.251 -2.132 18.279 1.00 80.88 226 LEU A N 1
ATOM 1815 C CA . LEU A 1 226 ? -21.207 -3.341 19.111 1.00 80.88 226 LEU A CA 1
ATOM 1816 C C . LEU A 1 226 ? -19.830 -3.566 19.759 1.00 80.88 226 LEU A C 1
ATOM 1818 O O . LEU A 1 226 ? -19.713 -4.353 20.693 1.00 80.88 226 LEU A O 1
ATOM 1822 N N . ARG A 1 227 ? -18.786 -2.880 19.272 1.00 79.25 227 ARG A N 1
ATOM 1823 C CA . ARG A 1 227 ? -17.390 -3.024 19.716 1.00 79.25 227 ARG A CA 1
ATOM 1824 C C . ARG A 1 227 ? -16.721 -1.651 19.909 1.00 79.25 227 ARG A C 1
ATOM 1826 O O . ARG A 1 227 ? -15.814 -1.284 19.156 1.00 79.25 227 ARG A O 1
ATOM 1833 N N . PRO A 1 228 ? -17.155 -0.835 20.885 1.00 71.56 228 PRO A N 1
ATOM 1834 C CA . PRO A 1 228 ? -16.626 0.516 21.091 1.00 71.56 228 PRO A CA 1
ATOM 1835 C C . PRO A 1 228 ? -15.129 0.549 21.438 1.00 71.56 228 PRO A C 1
ATOM 1837 O O . PRO A 1 228 ? -14.461 1.543 21.157 1.00 71.56 228 PRO A O 1
ATOM 1840 N N . GLU A 1 229 ? -14.576 -0.524 22.001 1.00 72.56 229 GLU A N 1
ATOM 1841 C CA . GLU A 1 229 ? -13.145 -0.702 22.256 1.00 72.56 229 GLU A CA 1
ATOM 1842 C C . GLU A 1 229 ? -12.320 -0.748 20.969 1.00 72.56 229 GLU A C 1
ATOM 1844 O O . GLU A 1 229 ? -11.167 -0.316 20.957 1.00 72.56 229 GLU A O 1
ATOM 1849 N N . GLN A 1 230 ? -12.923 -1.182 19.856 1.00 72.50 230 GLN A N 1
ATOM 1850 C CA . GLN A 1 230 ? -12.284 -1.067 18.555 1.00 72.50 230 GLN A CA 1
ATOM 1851 C C . GLN A 1 230 ? -12.179 0.403 18.151 1.00 72.50 230 GLN A C 1
ATOM 1853 O O . GLN A 1 230 ? -11.299 0.736 17.380 1.00 72.50 230 GLN A O 1
ATOM 1858 N N . ASN A 1 231 ? -12.962 1.340 18.692 1.00 71.56 231 ASN A N 1
ATOM 1859 C CA . ASN A 1 231 ? -12.834 2.786 18.449 1.00 71.56 231 ASN A CA 1
ATOM 1860 C C . ASN A 1 231 ? -11.807 3.494 19.346 1.00 71.56 231 ASN A C 1
ATOM 1862 O O . ASN A 1 231 ? -11.959 4.677 19.652 1.00 71.56 231 ASN A O 1
ATOM 1866 N N . LEU A 1 232 ? -10.732 2.807 19.731 1.00 72.38 232 LEU A N 1
ATOM 1867 C CA . LEU A 1 232 ? -9.635 3.370 20.514 1.00 72.38 232 LEU A CA 1
ATOM 1868 C C . LEU A 1 232 ? -8.342 3.397 19.688 1.00 72.38 232 LEU A C 1
ATOM 1870 O O . LEU A 1 232 ? -8.010 2.439 18.997 1.00 72.38 232 LEU A O 1
ATOM 1874 N N . ALA A 1 233 ? -7.587 4.491 19.779 1.00 70.69 233 ALA A N 1
ATOM 1875 C CA . ALA A 1 233 ? -6.214 4.568 19.290 1.00 70.69 233 ALA A CA 1
ATOM 1876 C C . ALA A 1 233 ? -5.243 4.667 20.464 1.00 70.69 233 ALA A C 1
ATOM 1878 O O . ALA A 1 233 ? -5.472 5.433 21.398 1.00 70.69 233 ALA A O 1
ATOM 1879 N N . LEU A 1 234 ? -4.127 3.944 20.398 1.00 72.06 234 LEU A N 1
ATOM 1880 C CA . LEU A 1 234 ? -3.051 4.080 21.373 1.00 72.06 234 LEU A CA 1
ATOM 1881 C C . LEU A 1 234 ? -2.115 5.222 20.951 1.00 72.06 234 LEU A C 1
ATOM 1883 O O . LEU A 1 234 ? -1.548 5.216 19.857 1.00 72.06 234 LEU A O 1
ATOM 1887 N N . HIS A 1 235 ? -1.949 6.224 21.809 1.00 80.38 235 HIS A N 1
ATOM 1888 C CA . HIS A 1 235 ? -1.082 7.372 21.563 1.00 80.38 235 HIS A CA 1
ATOM 1889 C C . HIS A 1 235 ? 0.054 7.432 22.584 1.00 80.38 235 HIS A C 1
ATOM 1891 O O . HIS A 1 235 ? -0.192 7.577 23.778 1.00 80.38 235 HIS A O 1
ATOM 1897 N N . LYS A 1 236 ? 1.306 7.386 22.117 1.00 80.75 236 LYS A N 1
ATOM 1898 C CA . LYS A 1 236 ? 2.482 7.642 22.957 1.00 80.75 236 LYS A CA 1
ATOM 1899 C C . LYS A 1 236 ? 2.795 9.139 22.975 1.00 80.75 236 LYS A C 1
ATOM 1901 O O . LYS A 1 236 ? 3.243 9.675 21.962 1.00 80.75 236 LYS A O 1
ATOM 1906 N N . VAL A 1 237 ? 2.604 9.772 24.129 1.00 85.31 237 VAL A N 1
ATOM 1907 C CA . VAL A 1 237 ? 2.840 11.201 24.366 1.00 85.31 237 VAL A CA 1
ATOM 1908 C C . VAL A 1 237 ? 4.297 11.548 24.064 1.00 85.31 237 VAL A C 1
ATOM 1910 O O . VAL A 1 237 ? 5.225 10.983 24.643 1.00 85.31 237 VAL A O 1
ATOM 1913 N N . ARG A 1 238 ? 4.522 12.506 23.169 1.00 83.50 238 ARG A N 1
ATOM 1914 C CA . ARG A 1 238 ? 5.842 13.099 22.902 1.00 83.50 238 ARG A CA 1
ATOM 1915 C C . ARG A 1 238 ? 6.140 14.265 23.855 1.00 83.50 238 ARG A C 1
ATOM 1917 O O . ARG A 1 238 ? 5.258 14.830 24.500 1.00 83.50 238 ARG A O 1
ATOM 1924 N N . ARG A 1 239 ? 7.412 14.662 23.956 1.00 87.81 239 ARG A N 1
ATOM 1925 C CA . ARG A 1 239 ? 7.801 15.826 24.770 1.00 87.81 239 ARG A CA 1
ATOM 1926 C C . ARG A 1 239 ? 7.065 17.078 24.268 1.00 87.81 239 ARG A C 1
ATOM 1928 O O . ARG A 1 239 ? 7.129 17.392 23.083 1.00 87.81 239 ARG A O 1
ATOM 1935 N N . GLY A 1 240 ? 6.361 17.768 25.167 1.00 86.31 240 GLY A N 1
ATOM 1936 C CA . GLY A 1 240 ? 5.630 19.005 24.862 1.00 86.31 240 GLY A CA 1
ATOM 1937 C C . GLY A 1 240 ? 4.247 18.827 24.217 1.00 86.31 240 GLY A C 1
ATOM 1938 O O . GLY A 1 240 ? 3.673 19.809 23.746 1.00 86.31 240 GLY A O 1
ATOM 1939 N N . GLU A 1 241 ? 3.678 17.616 24.148 1.00 89.00 241 GLU A N 1
ATOM 1940 C CA . GLU A 1 241 ? 2.259 17.486 23.775 1.00 89.00 241 GLU A CA 1
ATOM 1941 C C . GLU A 1 241 ? 1.342 17.861 24.939 1.00 89.00 241 GLU A C 1
ATOM 1943 O O . GLU A 1 241 ? 1.666 17.662 26.106 1.00 89.00 241 GLU A O 1
ATOM 1948 N N . THR A 1 242 ? 0.163 18.381 24.605 1.00 93.12 242 THR A N 1
ATOM 1949 C CA . THR A 1 242 ? -0.902 18.657 25.570 1.00 93.12 242 THR A CA 1
ATOM 1950 C C . THR A 1 242 ? -2.109 17.791 25.255 1.00 93.12 242 THR A C 1
ATOM 1952 O O . THR A 1 242 ? -2.363 17.461 24.091 1.00 93.12 242 THR A O 1
ATOM 1955 N N . LEU A 1 243 ? -2.905 17.477 26.277 1.00 91.81 243 LEU A N 1
ATOM 1956 C CA . LEU A 1 243 ? -4.118 16.674 26.117 1.00 91.81 243 LEU A CA 1
ATOM 1957 C C . LEU A 1 243 ? -5.082 17.277 25.082 1.00 91.81 243 LEU A C 1
ATOM 1959 O O . LEU A 1 243 ? -5.671 16.548 24.293 1.00 91.81 243 LEU A O 1
ATOM 1963 N N . GLY A 1 244 ? -5.189 18.608 25.020 1.00 91.06 244 GLY A N 1
ATOM 1964 C CA . GLY A 1 244 ? -6.004 19.304 24.019 1.00 91.06 244 GLY A CA 1
ATOM 1965 C C . GLY A 1 244 ? -5.464 19.195 22.587 1.00 91.06 244 GLY A C 1
ATOM 1966 O O . GLY A 1 244 ? -6.252 19.109 21.644 1.00 91.06 244 GLY A O 1
ATOM 1967 N N . ARG A 1 245 ? -4.135 19.173 22.398 1.00 88.12 245 ARG A N 1
ATOM 1968 C CA . ARG A 1 245 ? -3.532 18.947 21.074 1.00 88.12 245 ARG A CA 1
ATOM 1969 C C . ARG A 1 245 ? -3.750 17.506 20.615 1.00 88.12 245 ARG A C 1
ATOM 1971 O O . ARG A 1 245 ? -4.112 17.305 19.462 1.00 88.12 245 ARG A O 1
ATOM 1978 N N . ILE A 1 246 ? -3.607 16.539 21.520 1.00 86.00 246 ILE A N 1
ATOM 1979 C CA . ILE A 1 246 ? -3.884 15.117 21.259 1.00 86.00 246 ILE A CA 1
ATOM 1980 C C . ILE A 1 246 ? -5.381 14.897 20.985 1.00 86.00 246 ILE A C 1
ATOM 1982 O O . ILE A 1 246 ? -5.752 14.189 20.060 1.00 86.00 246 ILE A O 1
ATOM 1986 N N . ALA A 1 247 ? -6.268 15.557 21.723 1.00 86.31 247 ALA A N 1
ATOM 1987 C CA . ALA A 1 247 ? -7.701 15.491 21.458 1.00 86.31 247 ALA A CA 1
ATOM 1988 C C . ALA A 1 247 ? -8.041 15.966 20.038 1.00 86.31 247 ALA A C 1
ATOM 1990 O O . ALA A 1 247 ? -8.686 15.241 19.287 1.00 86.31 247 ALA A O 1
ATOM 1991 N N . ARG A 1 248 ? -7.529 17.130 19.617 1.00 82.56 248 ARG A N 1
ATOM 1992 C CA . ARG A 1 248 ? -7.714 17.620 18.239 1.00 82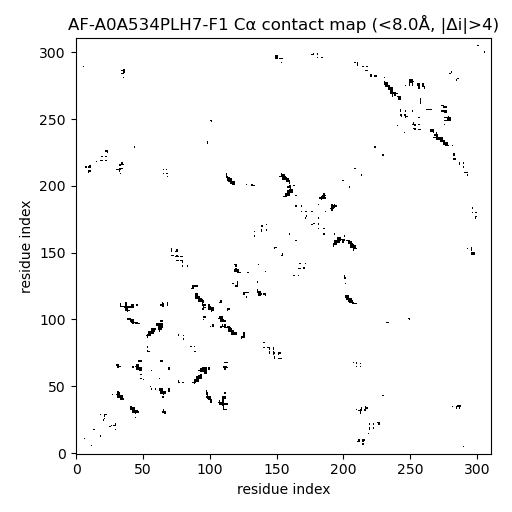.56 248 ARG A CA 1
ATOM 1993 C C . ARG A 1 248 ? -7.115 16.683 17.194 1.00 82.56 248 ARG A C 1
ATOM 1995 O O . ARG A 1 248 ? -7.755 16.417 16.183 1.00 82.56 248 ARG A O 1
ATOM 2002 N N . LEU A 1 249 ? -5.918 16.171 17.465 1.00 75.75 249 LEU A N 1
ATOM 2003 C CA . LEU A 1 249 ? -5.187 15.237 16.613 1.00 75.75 249 LEU A CA 1
ATOM 2004 C C . LEU A 1 249 ? -6.021 14.008 16.228 1.00 75.75 249 LEU A C 1
ATOM 2006 O O . LEU A 1 249 ? -6.041 13.614 15.067 1.00 75.75 249 LEU A O 1
ATOM 2010 N N . TYR A 1 250 ? -6.718 13.423 17.199 1.00 72.69 250 TYR A N 1
ATOM 2011 C CA . TYR A 1 250 ? -7.516 12.214 16.998 1.00 72.69 250 TYR A CA 1
ATOM 2012 C C . TYR A 1 250 ? -9.003 12.492 16.778 1.00 72.69 250 TYR A C 1
ATOM 2014 O O . TYR A 1 250 ? -9.785 11.544 16.781 1.00 72.69 250 TYR A O 1
ATOM 2022 N N . ARG A 1 251 ? -9.400 13.767 16.618 1.00 71.19 251 ARG A N 1
ATOM 2023 C CA . ARG A 1 251 ? -10.807 14.200 16.653 1.00 71.19 251 ARG A CA 1
ATOM 2024 C C . ARG A 1 251 ? -11.521 13.539 17.828 1.00 71.19 251 ARG A C 1
ATOM 2026 O O . ARG A 1 251 ? -12.364 12.679 17.660 1.00 71.19 251 ARG A O 1
ATOM 2033 N N . SER A 1 252 ? -11.088 13.866 19.031 1.00 81.75 252 SER A N 1
ATOM 2034 C CA . SER A 1 252 ? -11.641 13.362 20.279 1.00 81.75 252 SER A CA 1
ATOM 2035 C C . SER A 1 252 ? -11.874 14.521 21.237 1.00 81.75 252 SER A C 1
ATOM 2037 O O . SER A 1 252 ? -11.424 15.644 21.003 1.00 81.75 252 SER A O 1
ATOM 2039 N N . ALA A 1 253 ? -12.561 14.260 22.343 1.00 84.25 253 ALA A N 1
ATOM 2040 C CA . ALA A 1 253 ? -12.706 15.231 23.413 1.00 84.25 253 ALA A CA 1
ATOM 2041 C C . ALA A 1 253 ? -11.630 14.988 24.474 1.00 84.25 253 ALA A C 1
ATOM 2043 O O . ALA A 1 253 ? -11.506 13.882 25.003 1.00 84.25 253 ALA A O 1
ATOM 2044 N N . ALA A 1 254 ? -10.892 16.040 24.844 1.00 90.25 254 ALA A N 1
ATOM 2045 C CA . ALA A 1 254 ? -9.870 15.966 25.890 1.00 90.25 254 ALA A CA 1
ATOM 2046 C C . ALA A 1 254 ? -10.439 15.398 27.200 1.00 90.25 254 ALA A C 1
ATOM 2048 O O . ALA A 1 254 ? -9.780 14.599 27.855 1.00 90.25 254 ALA A O 1
ATOM 2049 N N . ALA A 1 255 ? -11.688 15.741 27.537 1.00 87.69 255 ALA A N 1
ATOM 2050 C CA . ALA A 1 255 ? -12.396 15.191 28.689 1.00 87.69 255 ALA A CA 1
ATOM 2051 C C . ALA A 1 255 ? -12.590 13.666 28.602 1.00 87.69 255 ALA A C 1
ATOM 2053 O O . ALA A 1 255 ? -12.373 12.973 29.591 1.00 87.69 255 ALA A O 1
ATOM 2054 N N . THR A 1 256 ? -12.933 13.134 27.425 1.00 84.06 256 THR A N 1
ATOM 2055 C CA . THR A 1 256 ? -13.101 11.688 27.214 1.00 84.06 256 THR A CA 1
ATOM 2056 C C . THR A 1 256 ? -11.762 10.957 27.298 1.00 84.06 256 THR A C 1
ATOM 2058 O O . THR A 1 256 ? -11.677 9.933 27.970 1.00 84.06 256 THR A O 1
ATOM 2061 N N . ILE A 1 257 ? -10.697 11.504 26.695 1.00 87.19 257 ILE A N 1
ATOM 2062 C CA . ILE A 1 257 ? -9.339 10.947 26.833 1.00 87.19 257 ILE A CA 1
ATOM 2063 C C . ILE A 1 257 ? -8.914 10.952 28.305 1.00 87.19 257 ILE A C 1
ATOM 2065 O O . ILE A 1 257 ? -8.378 9.966 28.801 1.00 87.19 257 ILE A O 1
ATOM 2069 N N . ARG A 1 258 ? -9.183 12.045 29.026 1.00 90.62 258 ARG A N 1
ATOM 2070 C CA . ARG A 1 258 ? -8.886 12.158 30.457 1.00 90.62 258 ARG A CA 1
ATOM 2071 C C . ARG A 1 258 ? -9.581 11.063 31.261 1.00 90.62 258 ARG A C 1
ATOM 2073 O O . ARG A 1 258 ? -8.937 10.411 32.075 1.00 90.62 258 ARG A O 1
ATOM 2080 N N . GLN A 1 259 ? -10.874 10.869 31.007 1.00 87.19 259 GLN A N 1
ATOM 2081 C CA . GLN A 1 259 ? -11.716 9.916 31.718 1.00 87.19 259 GLN A CA 1
ATOM 2082 C C . GLN A 1 259 ? -11.263 8.471 31.490 1.00 87.19 259 GLN A C 1
ATOM 2084 O O . GLN A 1 259 ? -11.056 7.754 32.463 1.00 87.19 259 GLN A O 1
ATOM 2089 N N . ILE A 1 260 ? -11.060 8.059 30.233 1.00 85.50 260 ILE A N 1
ATOM 2090 C CA . ILE A 1 260 ? -10.705 6.666 29.914 1.00 85.50 260 ILE A CA 1
ATOM 2091 C C . ILE A 1 260 ? -9.287 6.288 30.368 1.00 85.50 260 ILE A C 1
ATOM 2093 O O . ILE A 1 260 ? -9.014 5.125 30.623 1.00 85.50 260 ILE A O 1
ATOM 2097 N N . ASN A 1 261 ? -8.386 7.268 30.489 1.00 87.06 261 ASN A N 1
ATOM 2098 C CA . ASN A 1 261 ? -7.023 7.058 30.991 1.00 87.06 261 ASN A CA 1
ATOM 2099 C C . ASN A 1 261 ? -6.879 7.364 32.488 1.00 87.06 261 ASN A C 1
ATOM 2101 O O . ASN A 1 261 ? -5.755 7.432 32.981 1.00 87.06 261 ASN A O 1
ATOM 2105 N N . HIS A 1 262 ? -7.985 7.609 33.199 1.00 90.12 262 HIS A N 1
ATOM 2106 C CA . HIS A 1 262 ? -8.000 7.927 34.632 1.00 90.12 262 HIS A CA 1
ATOM 2107 C C . HIS A 1 262 ? -7.039 9.064 35.035 1.00 90.12 262 HIS A C 1
ATOM 2109 O O . HIS A 1 262 ? -6.446 9.063 36.116 1.00 90.12 262 HIS A O 1
ATOM 2115 N N . LEU A 1 263 ? -6.874 10.063 34.164 1.00 91.69 263 LEU A N 1
ATOM 2116 C CA . LEU A 1 263 ? -5.976 11.186 34.415 1.00 91.69 263 LEU A CA 1
ATOM 2117 C C . LEU A 1 263 ? -6.619 12.162 35.408 1.00 91.69 263 LEU A C 1
ATOM 2119 O O . LEU A 1 263 ? -7.731 12.646 35.198 1.00 91.69 263 LEU A O 1
ATOM 2123 N N . ARG A 1 264 ? -5.884 12.526 36.462 1.00 86.12 264 ARG A N 1
ATOM 2124 C CA . ARG A 1 264 ? -6.342 13.493 37.480 1.00 86.12 264 ARG A CA 1
ATOM 2125 C C . ARG A 1 264 ? -6.299 14.955 37.007 1.00 86.12 264 ARG A C 1
ATOM 2127 O O . ARG A 1 264 ? -6.831 15.830 37.675 1.00 86.12 264 ARG A O 1
ATOM 2134 N N . GLY A 1 265 ? -5.685 15.230 35.853 1.00 83.50 265 GLY A N 1
ATOM 2135 C CA . GLY A 1 265 ? -5.517 16.574 35.297 1.00 83.50 265 GLY A CA 1
ATOM 2136 C C . GLY A 1 265 ? -5.129 16.553 33.816 1.00 83.50 265 GLY A C 1
ATOM 2137 O O . GLY A 1 265 ? -5.367 15.568 33.121 1.00 83.50 265 GLY A O 1
ATOM 2138 N N . SER A 1 266 ? -4.538 17.648 33.331 1.00 80.69 266 SER A N 1
ATOM 2139 C CA . SER A 1 266 ? -4.109 17.802 31.926 1.00 80.69 266 SER A CA 1
ATOM 2140 C C . SER A 1 266 ? -2.605 17.598 31.712 1.00 80.69 266 SER A C 1
ATOM 2142 O O . SER A 1 266 ? -2.135 17.710 30.578 1.00 80.69 266 SER A O 1
ATOM 2144 N N . PHE A 1 267 ? -1.849 17.341 32.785 1.00 86.00 267 PHE A N 1
ATOM 2145 C CA . PHE A 1 267 ? -0.418 17.069 32.707 1.00 86.00 267 PHE A CA 1
ATOM 2146 C C . PHE A 1 267 ? -0.180 15.687 32.100 1.00 86.00 267 PHE A C 1
ATOM 2148 O O . PHE A 1 267 ? -0.806 14.712 32.515 1.00 86.00 267 PHE A O 1
ATOM 2155 N N . LEU A 1 268 ? 0.726 15.620 31.128 1.00 90.81 268 LEU A N 1
ATOM 2156 C CA . LEU A 1 268 ? 1.094 14.394 30.433 1.00 90.81 268 LEU A CA 1
ATOM 2157 C C . LEU A 1 268 ? 2.605 14.199 30.517 1.00 90.81 268 LEU A C 1
ATOM 2159 O O . LEU A 1 268 ? 3.369 15.121 30.224 1.00 90.81 268 LEU A O 1
ATOM 2163 N N . ALA A 1 269 ? 3.034 12.995 30.884 1.00 89.25 269 ALA A N 1
ATOM 2164 C CA . ALA A 1 269 ? 4.448 12.644 30.895 1.00 89.25 269 ALA A CA 1
ATOM 2165 C C . ALA A 1 269 ? 4.899 12.222 29.490 1.00 89.25 269 ALA A C 1
ATOM 2167 O O . ALA A 1 269 ? 4.216 11.464 28.801 1.00 89.25 269 ALA A O 1
ATOM 2168 N N . ALA A 1 270 ? 6.074 12.677 29.054 1.00 87.38 270 ALA A N 1
ATOM 2169 C CA . ALA A 1 270 ? 6.653 12.190 27.806 1.00 87.38 270 ALA A CA 1
ATOM 2170 C C . ALA A 1 270 ? 6.890 10.671 27.897 1.00 87.38 270 ALA A C 1
ATOM 2172 O O . ALA A 1 270 ? 7.424 10.172 28.882 1.00 87.38 270 ALA A O 1
ATOM 2173 N N . GLY A 1 271 ? 6.483 9.935 26.865 1.00 79.31 271 GLY A N 1
ATOM 2174 C CA . GLY A 1 271 ? 6.521 8.476 26.815 1.00 79.31 271 GLY A CA 1
ATOM 2175 C C . GLY A 1 271 ? 5.267 7.780 27.349 1.00 79.31 271 GLY A C 1
ATOM 2176 O O . GLY A 1 271 ? 5.106 6.591 27.076 1.00 79.31 271 GLY A O 1
ATOM 2177 N N . GLN A 1 272 ? 4.368 8.499 28.031 1.00 88.56 272 GLN A N 1
ATOM 2178 C CA . GLN A 1 272 ? 3.092 7.972 28.517 1.00 88.56 272 GLN A CA 1
ATOM 2179 C C . GLN A 1 272 ? 2.230 7.464 27.357 1.00 88.56 272 GLN A C 1
ATOM 2181 O O . GLN A 1 272 ? 2.136 8.118 26.320 1.00 88.56 272 GLN A O 1
ATOM 2186 N N . GLN A 1 273 ? 1.578 6.316 27.529 1.00 85.62 273 GLN A N 1
ATOM 2187 C CA . GLN A 1 273 ? 0.597 5.814 26.571 1.00 85.62 273 GLN A CA 1
ATOM 2188 C C . GLN A 1 273 ? -0.810 6.243 26.991 1.00 85.62 273 GLN A C 1
ATOM 2190 O O . GLN A 1 273 ? -1.165 6.141 28.163 1.00 85.62 273 GLN A O 1
ATOM 2195 N N . LEU A 1 274 ? -1.592 6.735 26.036 1.00 85.19 274 LEU A N 1
ATOM 2196 C CA . LEU A 1 274 ? -2.982 7.131 26.217 1.00 85.19 274 LEU A CA 1
ATOM 2197 C C . LEU A 1 274 ? -3.874 6.323 25.278 1.00 85.19 274 LEU A C 1
ATOM 2199 O O . LEU A 1 274 ? -3.635 6.293 24.072 1.00 85.19 274 LEU A O 1
ATOM 2203 N N . LEU A 1 275 ? -4.936 5.734 25.817 1.00 80.25 275 LEU A N 1
ATOM 2204 C CA . LEU A 1 275 ? -6.088 5.268 25.057 1.00 80.25 275 LEU A CA 1
ATOM 2205 C C . LEU A 1 275 ? -6.899 6.484 24.623 1.00 80.25 275 LEU A C 1
ATOM 2207 O O . LEU A 1 275 ? -7.475 7.195 25.440 1.00 80.25 275 LEU A O 1
ATOM 2211 N N . VAL A 1 276 ? -6.930 6.766 23.333 1.00 79.69 276 VAL A N 1
ATOM 2212 C CA . VAL A 1 276 ? -7.647 7.906 22.779 1.00 79.69 276 VAL A CA 1
ATOM 2213 C C . VAL A 1 276 ? -8.892 7.383 22.080 1.00 79.69 276 VAL A C 1
ATOM 2215 O O . VAL A 1 276 ? -8.769 6.795 21.005 1.00 79.69 276 VAL A O 1
ATOM 2218 N N . PRO A 1 277 ? -10.094 7.586 22.651 1.00 75.06 277 PRO A N 1
ATOM 2219 C CA . PRO A 1 277 ? -11.323 7.244 21.966 1.00 75.06 277 PRO A CA 1
ATOM 2220 C C . PRO A 1 277 ? -11.416 8.093 20.722 1.00 75.06 277 PRO A C 1
ATOM 2222 O O . PRO A 1 277 ? -11.361 9.320 20.793 1.00 75.06 277 PRO A O 1
ATOM 2225 N N . LEU A 1 278 ? -11.545 7.445 19.583 1.00 68.69 278 LEU A N 1
ATOM 2226 C CA . LEU A 1 278 ? -11.774 8.101 18.316 1.00 68.69 278 LEU A CA 1
ATOM 2227 C C . LEU A 1 278 ? -13.224 8.603 18.349 1.00 68.69 278 LEU A C 1
ATOM 2229 O O . LEU A 1 278 ? -14.162 7.846 18.115 1.00 68.69 278 LEU A O 1
ATOM 2233 N N . ARG A 1 279 ? -13.427 9.870 18.736 1.00 58.75 279 ARG A N 1
ATOM 2234 C CA . ARG A 1 279 ? -14.751 10.516 18.807 1.00 58.75 279 ARG A CA 1
ATOM 2235 C C . ARG A 1 279 ? -14.919 11.527 17.676 1.00 58.75 279 ARG A C 1
ATOM 2237 O O . ARG A 1 279 ? -15.029 12.728 17.895 1.00 58.75 279 ARG A O 1
ATOM 2244 N N . GLY A 1 280 ? -14.969 11.002 16.460 1.00 60.59 280 GLY A N 1
ATOM 2245 C CA . GLY A 1 280 ? -15.273 11.739 15.238 1.00 60.59 280 GLY A CA 1
ATOM 2246 C C . GLY A 1 280 ? -15.308 10.781 14.052 1.00 60.59 280 GLY A C 1
ATOM 2247 O O . GLY A 1 280 ? -14.520 9.839 14.031 1.00 60.59 280 GLY A O 1
ATOM 2248 N N . GLU A 1 281 ? -16.251 11.005 13.128 1.00 44.22 281 GLU A N 1
ATOM 2249 C CA . GLU A 1 281 ? -16.458 10.305 11.845 1.00 44.22 281 GLU A CA 1
ATOM 2250 C C . GLU A 1 281 ? -15.977 8.845 11.806 1.00 44.22 281 GLU A C 1
ATOM 2252 O O . GLU A 1 281 ? -15.248 8.516 10.895 1.00 44.22 281 GLU A O 1
ATOM 2257 N N . CYS A 1 282 ? -16.293 7.950 12.748 1.00 48.16 282 CYS A N 1
ATOM 2258 C CA . CYS A 1 282 ? -16.109 6.514 12.462 1.00 48.16 282 CYS A CA 1
ATOM 2259 C C . CYS A 1 282 ? -17.151 5.558 13.031 1.00 48.16 282 CYS A C 1
ATOM 2261 O O . CYS A 1 282 ? -17.306 4.475 12.491 1.00 48.16 282 CYS A O 1
ATOM 2263 N N . ALA A 1 283 ? -18.001 6.006 13.960 1.00 46.84 283 ALA A N 1
ATOM 2264 C CA . ALA A 1 283 ? -19.365 5.464 14.044 1.00 46.84 283 ALA A CA 1
ATOM 2265 C C . ALA A 1 283 ? -20.219 5.883 12.818 1.00 46.84 283 ALA A C 1
ATOM 2267 O O . ALA A 1 283 ? -21.210 5.242 12.498 1.00 46.84 283 ALA A O 1
ATOM 2268 N N . THR A 1 284 ? -19.793 6.947 12.121 1.00 50.12 284 THR A N 1
ATOM 2269 C CA . THR A 1 284 ? -20.364 7.537 10.894 1.00 50.12 284 THR A CA 1
ATOM 2270 C C . THR A 1 284 ? -19.252 7.896 9.892 1.00 50.12 284 THR A C 1
ATOM 2272 O O . THR A 1 284 ? -19.310 8.925 9.223 1.00 50.12 284 THR A O 1
ATOM 2275 N N . CYS A 1 285 ? -18.186 7.082 9.835 1.00 52.09 285 CYS A N 1
ATOM 2276 C CA . CYS A 1 285 ? -17.071 7.247 8.887 1.00 52.09 285 CYS A CA 1
ATOM 2277 C C . CYS A 1 285 ? -17.647 7.400 7.486 1.00 52.09 285 CYS A C 1
ATOM 2279 O O . CYS A 1 285 ? -18.360 6.505 7.032 1.00 52.09 285 CYS A O 1
ATOM 2281 N N . ALA A 1 286 ? -17.324 8.497 6.797 1.00 60.34 286 ALA A N 1
ATOM 2282 C CA . ALA A 1 286 ? -17.526 8.542 5.363 1.00 60.34 286 ALA A CA 1
ATOM 2283 C C . ALA A 1 286 ? -16.657 7.419 4.779 1.00 60.34 286 ALA A C 1
ATOM 2285 O O . ALA A 1 286 ? -15.427 7.466 4.855 1.00 60.34 286 ALA A O 1
ATOM 2286 N N . LEU A 1 287 ? -17.302 6.358 4.306 1.00 65.06 287 LEU A N 1
ATOM 2287 C CA . LEU A 1 287 ? -16.619 5.274 3.627 1.00 65.06 287 LEU A CA 1
ATOM 2288 C C . LEU A 1 287 ? -16.507 5.631 2.147 1.00 65.06 287 LEU A C 1
ATOM 2290 O O . LEU A 1 287 ? -17.395 6.304 1.608 1.00 65.06 287 LEU A O 1
ATOM 2294 N N . PRO A 1 288 ? -15.417 5.218 1.481 1.00 69.69 288 PRO A N 1
ATOM 2295 C CA . PRO A 1 288 ? -15.398 5.261 0.032 1.00 69.69 288 PRO A CA 1
ATOM 2296 C C . PRO A 1 288 ? -16.619 4.493 -0.497 1.00 69.69 288 PRO A C 1
ATOM 2298 O O . PRO A 1 288 ? -17.025 3.504 0.121 1.00 69.69 288 PRO A O 1
ATOM 2301 N N . PRO A 1 289 ? -17.231 4.942 -1.606 1.00 74.94 289 PRO A N 1
ATOM 2302 C CA . PRO A 1 289 ? -18.322 4.193 -2.211 1.00 74.94 289 PRO A CA 1
ATOM 2303 C C . PRO A 1 289 ? -17.856 2.762 -2.524 1.00 74.94 289 PRO A C 1
ATOM 2305 O O . PRO A 1 289 ? -16.653 2.561 -2.742 1.00 74.94 289 PRO A O 1
ATOM 2308 N N . PRO A 1 290 ? -18.779 1.781 -2.581 1.00 79.06 290 PRO A N 1
ATOM 2309 C CA . PRO A 1 290 ? -18.456 0.459 -3.096 1.00 79.06 290 PRO A CA 1
ATOM 2310 C C . PRO A 1 290 ? -17.686 0.597 -4.409 1.00 79.06 290 PRO A C 1
ATOM 2312 O O . PRO A 1 290 ? -18.086 1.360 -5.292 1.00 79.06 290 PRO A O 1
ATOM 2315 N N . LEU A 1 291 ? -16.553 -0.092 -4.512 1.00 83.38 291 LEU A N 1
ATOM 2316 C CA . LEU A 1 291 ? -15.686 -0.003 -5.677 1.00 83.38 291 LEU A CA 1
ATOM 2317 C C . LEU A 1 291 ? -15.519 -1.377 -6.299 1.00 83.38 291 LEU A C 1
ATOM 2319 O O . LEU A 1 291 ? -15.347 -2.369 -5.597 1.00 83.38 291 LEU A O 1
ATOM 2323 N N . VAL A 1 292 ? -15.514 -1.399 -7.625 1.00 87.94 292 VAL A N 1
ATOM 2324 C CA . VAL A 1 292 ? -15.028 -2.528 -8.411 1.00 87.94 292 VAL A CA 1
ATOM 2325 C C . VAL A 1 292 ? -13.625 -2.164 -8.867 1.00 87.94 292 VAL A C 1
ATOM 2327 O O . VAL A 1 292 ? -13.414 -1.113 -9.477 1.00 87.94 292 VAL A O 1
ATOM 2330 N N . VAL A 1 293 ? -12.654 -3.005 -8.528 1.00 91.69 293 VAL A N 1
ATOM 2331 C CA . VAL A 1 293 ? -11.263 -2.828 -8.946 1.00 91.69 293 VAL A CA 1
ATOM 2332 C C . VAL A 1 293 ? -11.200 -2.938 -10.469 1.00 91.69 293 VAL A C 1
ATOM 2334 O O . VAL A 1 293 ? -11.649 -3.947 -11.019 1.00 91.69 293 VAL A O 1
ATOM 2337 N N . PRO A 1 294 ? -10.669 -1.922 -11.173 1.00 92.06 294 PRO A N 1
ATOM 2338 C CA . PRO A 1 294 ? -10.489 -2.017 -12.612 1.00 92.06 294 PRO A CA 1
ATOM 2339 C C . PRO A 1 294 ? -9.464 -3.113 -12.941 1.00 92.06 294 PRO A C 1
ATOM 2341 O O . PRO A 1 294 ? -8.557 -3.360 -12.142 1.00 92.06 294 PRO A O 1
ATOM 2344 N N . PRO A 1 295 ? -9.539 -3.739 -14.129 1.00 92.50 295 PRO A N 1
ATOM 2345 C CA . PRO A 1 295 ? -8.503 -4.660 -14.576 1.00 92.50 295 PRO A CA 1
ATOM 2346 C C . PRO A 1 295 ? -7.113 -4.027 -14.474 1.00 92.50 295 PRO A C 1
ATOM 2348 O O . PRO A 1 295 ? -6.932 -2.851 -14.814 1.00 92.50 295 PRO A O 1
ATOM 2351 N N . ARG A 1 296 ? -6.123 -4.812 -14.029 1.00 92.94 296 ARG A N 1
ATOM 2352 C CA . ARG A 1 296 ? -4.738 -4.341 -13.919 1.00 92.94 296 ARG A CA 1
ATOM 2353 C C . ARG A 1 296 ? -4.258 -3.796 -15.255 1.00 92.94 296 ARG A C 1
ATOM 2355 O O . ARG A 1 296 ? -4.533 -4.359 -16.315 1.00 92.94 296 ARG A O 1
ATOM 2362 N N . LEU A 1 297 ? -3.482 -2.719 -15.187 1.00 93.38 297 LEU A N 1
ATOM 2363 C CA . LEU A 1 297 ? -2.847 -2.098 -16.345 1.00 93.38 297 LEU A CA 1
ATOM 2364 C C . LEU A 1 297 ? -1.650 -2.940 -16.816 1.00 93.38 297 LEU A C 1
ATOM 2366 O O . LEU A 1 297 ? -0.528 -2.450 -16.860 1.00 93.38 297 LEU A O 1
ATOM 2370 N N . LEU A 1 298 ? -1.857 -4.219 -17.130 1.00 93.75 298 LEU A N 1
ATOM 2371 C CA . LEU A 1 298 ? -0.793 -5.097 -17.611 1.00 93.75 298 LEU A CA 1
ATOM 2372 C C . LEU A 1 298 ? -0.274 -4.603 -18.971 1.00 93.75 298 LEU A C 1
ATOM 2374 O O . LEU A 1 298 ? -1.073 -4.107 -19.774 1.00 93.75 298 LEU A O 1
ATOM 2378 N N . PRO A 1 299 ? 1.041 -4.712 -19.240 1.00 87.44 299 PRO A N 1
ATOM 2379 C CA . PRO A 1 299 ? 1.557 -4.461 -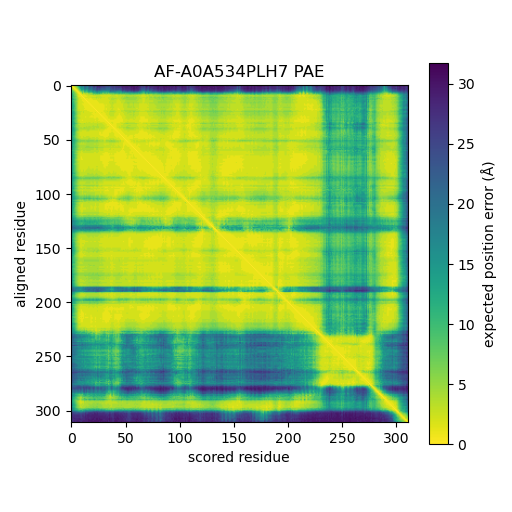20.577 1.00 87.44 299 PRO A CA 1
ATOM 2380 C C . PRO A 1 299 ? 0.912 -5.446 -21.562 1.00 87.44 299 PRO A C 1
ATOM 2382 O O . PRO A 1 299 ? 0.642 -6.592 -21.184 1.00 87.44 299 PRO A O 1
ATOM 2385 N N . PRO A 1 300 ? 0.644 -5.027 -22.811 1.00 89.00 300 PRO A N 1
ATOM 2386 C CA . PRO A 1 300 ? 0.117 -5.935 -23.817 1.00 89.00 300 PRO A CA 1
ATOM 2387 C C . PRO A 1 300 ? 1.095 -7.101 -24.039 1.00 89.00 300 PRO A C 1
ATOM 2389 O O . PRO A 1 300 ? 2.309 -6.915 -23.895 1.00 89.00 300 PRO A O 1
ATOM 2392 N N . PRO A 1 301 ? 0.601 -8.301 -24.395 1.00 77.44 301 PRO A N 1
ATOM 2393 C CA . PRO A 1 301 ? 1.469 -9.410 -24.765 1.00 77.44 301 PRO A CA 1
ATOM 2394 C C . PRO A 1 301 ? 2.410 -8.969 -25.888 1.00 77.44 301 PRO A C 1
ATOM 2396 O O . PRO A 1 301 ? 1.966 -8.444 -26.910 1.00 77.44 301 PRO A O 1
ATOM 2399 N N . THR A 1 302 ? 3.715 -9.165 -25.716 1.00 65.69 302 THR A N 1
ATOM 2400 C CA . THR A 1 302 ? 4.672 -8.902 -26.791 1.00 65.69 302 THR A CA 1
ATOM 2401 C C . THR A 1 302 ? 4.420 -9.879 -27.942 1.00 65.69 302 THR A C 1
ATOM 2403 O O . THR A 1 302 ? 4.238 -11.078 -27.724 1.00 65.69 302 THR A O 1
ATOM 2406 N N . ALA A 1 303 ? 4.436 -9.383 -29.185 1.00 51.25 303 ALA A N 1
ATOM 2407 C CA . ALA A 1 303 ? 4.139 -10.166 -30.394 1.00 51.25 303 ALA A CA 1
ATOM 2408 C C . ALA A 1 303 ? 5.001 -11.442 -30.550 1.00 51.25 303 ALA A C 1
ATOM 2410 O O . ALA A 1 303 ? 4.597 -12.382 -31.228 1.00 51.25 303 ALA A O 1
ATOM 2411 N N . HIS A 1 304 ? 6.153 -11.514 -29.875 1.00 41.72 304 HIS A N 1
ATOM 2412 C CA . HIS A 1 304 ? 7.030 -12.687 -29.856 1.00 41.72 304 HIS A CA 1
ATOM 2413 C C . HIS A 1 304 ? 6.519 -13.880 -29.032 1.00 41.72 304 HIS A C 1
ATOM 2415 O O . HIS A 1 304 ? 7.004 -14.987 -29.238 1.00 41.72 304 HIS A O 1
ATOM 2421 N N . VAL A 1 305 ? 5.556 -13.695 -28.123 1.00 40.59 305 VAL A N 1
ATOM 2422 C CA . VAL A 1 305 ? 5.010 -14.798 -27.304 1.00 40.59 305 VAL A CA 1
ATOM 2423 C C . VAL A 1 305 ? 3.790 -15.446 -27.975 1.00 40.59 305 VAL A C 1
ATOM 2425 O O . VAL A 1 305 ? 3.529 -16.630 -27.777 1.00 40.59 305 VAL A O 1
ATOM 2428 N N . ALA A 1 306 ? 3.084 -14.720 -28.849 1.00 35.91 306 ALA A N 1
ATOM 2429 C CA . ALA A 1 306 ? 1.915 -15.240 -29.566 1.00 35.91 306 ALA A CA 1
ATOM 2430 C C . ALA A 1 306 ? 2.263 -16.324 -30.611 1.00 35.91 306 ALA A C 1
ATOM 2432 O O . ALA A 1 306 ? 1.430 -17.178 -30.912 1.00 35.91 306 ALA A O 1
ATOM 2433 N N . SER A 1 307 ? 3.494 -16.340 -31.135 1.00 33.78 307 SER A N 1
ATOM 2434 C CA . SER A 1 307 ? 3.944 -17.319 -32.139 1.00 33.78 307 SER A CA 1
ATOM 2435 C C . SER A 1 307 ? 4.455 -18.644 -31.559 1.00 33.78 307 SER A C 1
ATOM 2437 O O . SER A 1 307 ? 4.740 -19.567 -32.319 1.00 33.78 307 SER A O 1
ATOM 2439 N N . LEU A 1 308 ? 4.557 -18.759 -30.230 1.00 41.59 308 LEU A N 1
ATOM 2440 C CA . LEU A 1 308 ? 5.005 -19.977 -29.538 1.00 41.59 308 LEU A CA 1
ATOM 2441 C C . LEU A 1 308 ? 3.852 -20.795 -28.940 1.00 41.59 308 LEU A C 1
ATOM 2443 O O . LEU A 1 308 ? 4.089 -21.888 -28.445 1.00 41.59 308 LEU A O 1
ATOM 2447 N N . SER A 1 309 ? 2.612 -20.301 -29.012 1.00 37.59 309 SER A N 1
ATOM 2448 C CA . SER A 1 309 ? 1.420 -21.012 -28.519 1.00 37.59 309 SER A CA 1
ATOM 2449 C C . SER A 1 309 ? 0.595 -21.676 -29.637 1.00 37.59 309 SER A C 1
ATOM 2451 O O . SER A 1 309 ? -0.526 -22.113 -29.391 1.00 37.59 309 SER A O 1
ATOM 2453 N N . THR A 1 310 ? 1.116 -21.725 -30.867 1.00 40.78 310 THR A N 1
ATOM 2454 C CA . THR A 1 310 ? 0.446 -22.299 -32.055 1.00 40.78 310 THR A CA 1
ATOM 2455 C C . THR A 1 310 ? 1.261 -23.410 -32.730 1.00 40.78 310 THR A C 1
ATOM 2457 O O . THR A 1 310 ? 1.152 -23.615 -33.937 1.00 40.78 310 THR A O 1
ATOM 2460 N N . ARG A 1 311 ? 2.070 -24.158 -31.972 1.00 34.88 311 ARG A N 1
ATOM 2461 C CA . ARG A 1 311 ? 2.696 -25.399 -32.453 1.00 34.88 311 ARG A CA 1
ATOM 2462 C C . ARG A 1 311 ? 2.510 -26.532 -31.467 1.00 34.88 311 ARG A C 1
ATOM 2464 O O . ARG A 1 311 ? 2.612 -26.250 -30.255 1.00 34.88 311 ARG A O 1
#

Radius of gyration: 21.54 Å; Cα contacts (8 Å, |Δi|>4): 590; chains: 1; bounding box: 59×45×70 Å

Mean predicted aligned error: 8.26 Å

Solvent-accessible surface area (backbone atoms only — not comparable to full-atom values): 17118 Å² total; per-residue (Å²): 132,87,74,80,76,73,73,65,79,67,52,60,92,51,52,74,69,57,46,50,51,32,59,75,74,41,53,68,81,70,46,26,27,24,33,33,33,48,67,59,21,22,25,44,61,39,36,65,60,74,91,58,85,34,43,44,66,77,34,65,82,26,27,10,16,26,52,58,42,44,51,30,50,52,52,16,32,45,51,38,32,71,76,38,74,85,55,57,46,43,41,36,49,34,22,13,35,55,58,22,26,86,42,87,93,49,66,40,29,3,18,13,36,29,33,37,32,43,60,42,42,68,84,51,74,81,64,80,65,98,68,73,47,73,87,51,48,25,57,71,60,38,48,44,38,54,52,26,37,38,67,69,29,61,64,64,38,34,34,30,17,63,73,52,50,56,54,48,53,54,47,43,52,73,74,65,49,59,67,71,54,50,41,46,40,60,30,95,59,87,88,26,38,36,39,75,36,85,89,28,60,62,32,41,40,36,30,43,56,45,59,40,22,39,51,46,28,63,69,44,44,89,51,44,77,84,43,60,75,74,41,50,41,84,41,70,37,52,82,89,58,43,48,63,58,53,13,61,74,53,37,26,52,43,68,58,33,27,58,76,56,70,48,96,62,70,83,69,57,63,68,40,76,38,57,35,51,52,58,53,67,60,90,65,38,66,57,68,72,94,77,80,85,72,82,64,80,59,76,75,84,58,78,79,60,67,73,68,77,78,118

Foldseek 3Di:
DDPPPPPDDQVNVADLVRLLVCVLPPVLVLAKAFAFDQLATWIDNWDQQDDDQQEDAPPSQQRTAGPQQSQLLVQLSVQLCVVPVPAHHWYWDGQAHNGFADDPPDSGSRRRFKTWTFFRFPVRPPDFDPDLDLVRGPLVSRLSSVQSSLPRALWPAKEAAPRNLVVNLVVCVVVVFDNVLSCLQRPPDPPRRYDYDPPRRGTIIIGGPSQSSQSSNVSCLQVCVSCQVSQWDKDQAAPPDWLVNVCVRLVHDSVVQCVVQVPPDTDDDHRDITTTRNPDQRNPHPGDPNDDRPPRSHGPPDPVVVVVVPD